Protein AF-U5MY02-F1 (afdb_monomer_lite)

Foldseek 3Di:
DADPPPRDDDDPPDQADPPPRHGDDCVVVVPPPPPPDPPPVVVVVVVVVVVVVVVVVVVVVVVPPPDDDDDDDDDDDDDDDDDDDDDDDDDDDDDDDDDDDDDDDPDPPPVVVVLVVVLQVLQLLLLVLVLVCLVDPVNCCVQVVDDDFPQKFWDWACLQPSSHIWIWIWGPPDDLQATWIKIWDFDCPPNPRDIDIDIDGQRQWDWLAGDPVVSWTKIWGDDPQKIKIWIWHQDPNDTDTPWIKMWNRGVPDPIFIDIPNDTDDPVVRVVVCVSSVPGPPVGGDTHGSDPVVSCVPRVD

Radius of gyration: 26.73 Å; chains: 1; bounding box: 81×67×58 Å

Organism: NCBI:txid1345695

pLDDT: mean 82.97, std 20.71, range [30.38, 98.56]

Secondary structure (DSSP, 8-state):
-B-TTT--B--TT-SB-TTT-PBP-GGGGGGTT-------HHHHHHHHHHHHHHHHHHHHHHTT-----------------PPPP---------------------SSHHHHHHHHHHHHHHHHHHHHHHHHHHH-HHHHHHHH---STTSEEEEEE-SS-SS--EEEEEE--SSGGG-EEEEEEEE-GGG--EEEEEEEE-TTEEEEEEETTTTEEEEEEEETTEEEEEEEEEETTEEEEEEEEEE-GGGTS---EEETTEEE-HHHHHHHHHHHHT--TTS--PEESSHHHHIIIII-

Sequence (300 aa):
MYCEKCGQKSEEGDLYCSKCGNKLNESIYNSHNIIKRKPNAKIFVGVIVLIIIGIGSTIFFTNKFKMSENKTLSKTNSGVTQPSADDTSSDSKTQTNTENESSSSTSTQNSKNDERASKQKNAKDAKEKFASLLQDTTWLTNNAEYKNSGSVKFLILDINQDGVPEMLLSNQSGSLASWAIYVVTYNNNNNNNNVNVQKINTSHGGFAGYLSDEKVFLINGEQMGYGWGTAYKLDNDQCVQVYKWADNAGTGKELEGKINDASVSQAEYKEFTKKFQNADSNYKEFYDINTENINKYLRN

Structure (mmCIF, N/CA/C/O backbone):
data_AF-U5MY02-F1
#
_entry.id   AF-U5MY02-F1
#
loop_
_atom_site.group_PDB
_atom_site.id
_atom_site.type_symbol
_atom_site.label_atom_id
_atom_site.label_alt_id
_atom_site.label_comp_id
_atom_site.label_asym_id
_atom_site.label_entity_id
_atom_site.label_seq_id
_atom_site.pdbx_PDB_ins_code
_atom_site.Cartn_x
_atom_site.Cartn_y
_atom_site.Cartn_z
_atom_site.occupancy
_atom_site.B_iso_or_equiv
_atom_site.auth_seq_id
_atom_site.auth_comp_id
_atom_site.auth_asym_id
_atom_site.auth_atom_id
_atom_site.pdbx_PDB_model_num
ATOM 1 N N . MET A 1 1 ? -5.820 -30.238 -18.803 1.00 87.69 1 MET A N 1
ATOM 2 C CA . MET A 1 1 ? -6.583 -30.425 -17.537 1.00 87.69 1 MET A CA 1
ATOM 3 C C . MET A 1 1 ? -8.025 -30.825 -17.851 1.00 87.69 1 MET A C 1
ATOM 5 O O . MET A 1 1 ? -8.387 -30.751 -19.017 1.00 87.69 1 MET A O 1
ATOM 9 N N . TYR A 1 2 ? -8.832 -31.268 -16.882 1.00 93.75 2 TYR A N 1
ATOM 10 C CA . TYR A 1 2 ? -10.257 -31.571 -17.105 1.00 93.75 2 TYR A CA 1
ATOM 11 C C . TYR A 1 2 ? -11.137 -30.677 -16.228 1.00 93.75 2 TYR A C 1
ATOM 13 O O . TYR A 1 2 ? -10.799 -30.418 -15.077 1.00 93.75 2 TYR A O 1
ATOM 21 N N . CYS A 1 3 ? -12.257 -30.198 -16.769 1.00 94.38 3 CYS A N 1
ATOM 22 C CA . CYS A 1 3 ? -13.230 -29.414 -16.017 1.00 94.38 3 CYS A CA 1
ATOM 23 C C . CYS A 1 3 ? -13.940 -30.291 -14.977 1.00 94.38 3 CYS A C 1
ATOM 25 O O . CYS A 1 3 ? -14.620 -31.246 -15.345 1.00 94.38 3 CYS A O 1
ATOM 27 N N . GLU A 1 4 ? -13.867 -29.925 -13.698 1.00 93.94 4 GLU A N 1
ATOM 28 C CA . GLU A 1 4 ? -14.497 -30.685 -12.605 1.00 93.94 4 GLU A CA 1
ATOM 29 C C . GLU A 1 4 ? -16.027 -30.756 -12.713 1.00 93.94 4 GLU A C 1
ATOM 31 O O . GLU A 1 4 ? -16.633 -31.721 -12.259 1.00 93.94 4 GLU A O 1
ATOM 36 N N . LYS A 1 5 ? -16.666 -29.766 -13.352 1.00 95.19 5 LYS A N 1
ATOM 37 C CA . LYS A 1 5 ? -18.125 -29.765 -13.531 1.00 95.19 5 LYS A CA 1
ATOM 38 C C . LYS A 1 5 ? -18.616 -30.638 -14.676 1.00 95.19 5 LYS A C 1
ATOM 40 O O . LYS A 1 5 ? -19.674 -31.243 -14.554 1.00 95.19 5 LYS A O 1
ATOM 45 N N . CYS A 1 6 ? -17.931 -30.632 -15.820 1.00 95.94 6 CYS A N 1
ATOM 46 C CA . CYS A 1 6 ? -18.461 -31.257 -17.040 1.00 95.94 6 CYS A CA 1
ATOM 47 C C . CYS A 1 6 ? -17.547 -32.316 -17.667 1.00 95.94 6 CYS A C 1
ATOM 49 O O . CYS A 1 6 ? -17.913 -32.902 -18.684 1.00 95.94 6 CYS A O 1
ATOM 51 N N . GLY A 1 7 ? -16.360 -32.544 -17.099 1.00 95.88 7 GLY A N 1
ATOM 52 C CA . GLY A 1 7 ? -15.399 -33.543 -17.562 1.00 95.88 7 GLY A CA 1
ATOM 53 C C . GLY A 1 7 ? -14.718 -33.221 -18.895 1.00 95.88 7 GLY A C 1
ATOM 54 O O . GLY A 1 7 ? -13.967 -34.050 -19.398 1.00 95.88 7 GLY A O 1
ATOM 55 N N . GLN A 1 8 ? -14.952 -32.049 -19.496 1.00 97.25 8 GLN A N 1
ATOM 56 C CA . GLN A 1 8 ? -14.289 -31.667 -20.744 1.00 97.25 8 GLN A CA 1
ATOM 57 C C . GLN A 1 8 ? -12.793 -31.433 -20.524 1.00 97.25 8 GLN A C 1
ATOM 59 O O . GLN A 1 8 ? -12.401 -30.762 -19.569 1.00 97.25 8 GLN A O 1
ATOM 64 N N . LYS A 1 9 ? -11.969 -31.961 -21.434 1.00 96.69 9 LYS A N 1
ATOM 65 C CA . LYS A 1 9 ? -10.541 -31.649 -21.507 1.00 96.69 9 LYS A CA 1
ATOM 66 C C . LYS A 1 9 ? -10.361 -30.199 -21.968 1.00 96.69 9 LYS A C 1
ATOM 68 O O . LYS A 1 9 ? -10.942 -29.812 -22.977 1.00 96.69 9 LYS A O 1
ATOM 73 N N . SER A 1 10 ? -9.560 -29.437 -21.237 1.00 94.44 10 SER A N 1
ATOM 74 C CA . SER A 1 10 ? -9.167 -28.062 -21.562 1.00 94.44 10 SER A CA 1
ATOM 75 C C . SER A 1 10 ? -7.696 -27.996 -21.949 1.00 94.44 10 SER A C 1
ATOM 77 O O . SER A 1 10 ? -6.893 -28.822 -21.475 1.00 94.44 10 SER A O 1
ATOM 79 N N . GLU A 1 11 ? -7.374 -27.027 -22.803 1.00 93.44 11 GLU A N 1
ATOM 80 C CA . GLU A 1 11 ? -6.018 -26.748 -23.262 1.00 93.44 11 GLU A CA 1
ATOM 81 C C . GLU A 1 11 ? -5.213 -26.051 -22.158 1.00 93.44 11 GLU A C 1
ATOM 83 O O . GLU A 1 11 ? -5.749 -25.566 -21.157 1.00 93.44 11 GLU A O 1
ATOM 88 N N . GLU A 1 12 ? -3.891 -26.114 -22.272 1.00 87.94 12 GLU A N 1
ATOM 89 C CA . GLU A 1 12 ? -2.988 -25.527 -21.286 1.00 87.94 12 GLU A CA 1
ATOM 90 C C . GLU A 1 12 ? -3.032 -23.997 -21.413 1.00 87.94 12 GLU A C 1
ATOM 92 O O . GLU A 1 12 ? -2.708 -23.454 -22.465 1.00 87.94 12 GLU A O 1
ATOM 97 N N . GLY A 1 13 ? -3.489 -23.315 -20.356 1.00 84.94 13 GLY A N 1
ATOM 98 C CA . GLY A 1 13 ? -3.676 -21.857 -20.330 1.00 84.94 13 GLY A CA 1
ATOM 99 C C . GLY A 1 13 ? -5.135 -21.378 -20.354 1.00 84.94 13 GLY A C 1
ATOM 100 O O . GLY A 1 13 ? -5.377 -20.191 -20.144 1.00 84.94 13 GLY A O 1
ATOM 101 N N . ASP A 1 14 ? -6.115 -22.269 -20.539 1.00 89.38 14 ASP A N 1
ATOM 102 C CA . ASP A 1 14 ? -7.534 -21.896 -20.485 1.00 89.38 14 ASP A CA 1
ATOM 103 C C . ASP A 1 14 ? -7.950 -21.447 -19.069 1.00 89.38 14 ASP A C 1
ATOM 105 O O . ASP A 1 14 ? -7.833 -22.200 -18.100 1.00 89.38 14 ASP A O 1
ATOM 109 N N . LEU A 1 15 ? -8.515 -20.240 -18.944 1.00 93.44 15 LEU A N 1
ATOM 110 C CA . LEU A 1 15 ? -9.073 -19.730 -17.677 1.00 93.44 15 LEU A CA 1
ATOM 111 C C . LEU A 1 15 ? -10.482 -20.276 -17.386 1.00 93.44 15 LEU A C 1
ATOM 113 O O . LEU A 1 15 ? -10.914 -20.342 -16.232 1.00 93.44 15 LEU A O 1
ATOM 117 N N . TYR A 1 16 ? -11.211 -20.679 -18.429 1.00 95.44 16 TYR A N 1
ATOM 118 C CA . TYR A 1 16 ? -12.603 -21.121 -18.350 1.00 95.44 16 TYR A CA 1
ATOM 119 C C . TYR A 1 16 ? -12.836 -22.345 -19.233 1.00 95.44 16 TYR A C 1
ATOM 121 O O . TYR A 1 16 ? -12.251 -22.492 -20.301 1.00 95.44 16 TYR A O 1
ATOM 129 N N . CYS A 1 17 ? -13.731 -23.235 -18.804 1.00 95.62 17 CYS A N 1
ATOM 130 C CA . CYS A 1 17 ? -14.111 -24.391 -19.602 1.00 95.62 17 CYS A CA 1
ATOM 131 C C . CYS A 1 17 ? -14.899 -23.962 -20.848 1.00 95.62 17 CYS A C 1
ATOM 133 O O . CYS A 1 17 ? -16.000 -23.425 -20.727 1.00 95.62 17 CYS A O 1
ATOM 135 N N . SER A 1 18 ? -14.400 -24.311 -22.034 1.00 95.81 18 SER A N 1
ATOM 136 C CA . SER A 1 18 ? -15.031 -23.997 -23.324 1.00 95.81 18 SER A CA 1
ATOM 137 C C . SER A 1 18 ? -16.429 -24.595 -23.529 1.00 95.81 18 SER A C 1
ATOM 139 O O . SER A 1 18 ? -17.160 -24.137 -24.400 1.00 95.81 18 SER A O 1
ATOM 141 N N . LYS A 1 19 ? -16.838 -25.588 -22.726 1.00 97.00 19 LYS A N 1
ATOM 142 C CA . LYS A 1 19 ? -18.175 -26.201 -22.816 1.00 97.00 19 LYS A CA 1
ATOM 143 C C . LYS A 1 19 ? -19.188 -25.682 -21.807 1.00 97.00 19 LYS A C 1
ATOM 145 O O . LYS A 1 19 ? -20.355 -25.559 -22.155 1.00 97.00 19 LYS A O 1
ATOM 150 N N . CYS A 1 20 ? -18.790 -25.432 -20.561 1.00 95.69 20 CYS A N 1
ATOM 151 C CA . CYS A 1 20 ? -19.740 -25.056 -19.504 1.00 95.69 20 CYS A CA 1
ATOM 152 C C . CYS A 1 20 ? -19.459 -23.699 -18.850 1.00 95.69 20 CYS A C 1
ATOM 154 O O . CYS A 1 20 ? -20.174 -23.323 -17.926 1.00 95.69 20 CYS A O 1
ATOM 156 N N . GLY A 1 21 ? -18.409 -22.988 -19.272 1.00 93.56 21 GLY A N 1
ATOM 157 C CA . GLY A 1 21 ? -18.037 -21.675 -18.739 1.00 93.56 21 GLY A CA 1
ATOM 158 C C . GLY A 1 21 ? -17.505 -21.690 -17.303 1.00 93.56 21 GLY A C 1
ATOM 159 O O . GLY A 1 21 ? -17.229 -20.635 -16.743 1.00 93.56 21 GLY A O 1
ATOM 160 N N . ASN A 1 22 ? -17.348 -22.861 -16.675 1.00 95.31 22 ASN A N 1
ATOM 161 C CA . ASN A 1 22 ? -16.832 -22.934 -15.311 1.00 95.31 22 ASN A CA 1
ATOM 162 C C . ASN A 1 22 ? -15.366 -22.483 -15.274 1.00 95.31 22 ASN A C 1
ATOM 164 O O . ASN A 1 22 ? -14.563 -22.988 -16.063 1.00 95.31 22 ASN A O 1
ATOM 168 N N . LYS A 1 23 ? -15.021 -21.578 -14.347 1.00 93.75 23 LYS A N 1
ATOM 169 C CA . LYS A 1 23 ? -13.634 -21.151 -14.123 1.00 93.75 23 LYS A CA 1
ATOM 170 C C . LYS A 1 23 ? -12.784 -22.374 -13.775 1.00 93.75 23 LYS A C 1
ATOM 172 O O . LYS A 1 23 ? -13.184 -23.210 -12.960 1.00 93.75 23 LYS A O 1
ATOM 177 N N . LEU A 1 24 ? -11.652 -22.508 -14.446 1.00 91.81 24 LEU A N 1
ATOM 178 C CA . LEU A 1 24 ? -10.684 -23.564 -14.199 1.00 91.81 24 LEU A CA 1
ATOM 179 C C . LEU A 1 24 ? -9.751 -23.099 -13.071 1.00 91.81 24 LEU A C 1
ATOM 181 O O . LEU A 1 24 ? -9.377 -21.931 -13.010 1.00 91.81 24 LEU A O 1
ATOM 185 N N . ASN A 1 25 ? -9.463 -23.978 -12.110 1.00 82.25 25 ASN A N 1
ATOM 186 C CA . ASN A 1 25 ? -8.786 -23.594 -10.871 1.00 82.25 25 ASN A CA 1
ATOM 187 C C . ASN A 1 25 ? -7.318 -23.200 -11.152 1.00 82.25 25 ASN A C 1
ATOM 189 O O . ASN A 1 25 ? -6.520 -24.042 -11.563 1.00 82.25 25 ASN A O 1
ATOM 193 N N . GLU A 1 26 ? -6.965 -21.926 -10.935 1.00 67.50 26 GLU A N 1
ATOM 194 C CA . GLU A 1 26 ? -5.629 -21.346 -11.201 1.00 67.50 26 GLU A CA 1
ATOM 195 C C . GLU A 1 26 ? -4.531 -21.892 -10.272 1.00 67.50 26 GLU A C 1
ATOM 197 O O . GLU A 1 26 ? -3.340 -21.726 -10.544 1.00 67.50 26 GLU A O 1
ATOM 202 N N . SER A 1 27 ? -4.903 -22.584 -9.190 1.00 63.88 27 SER A N 1
ATOM 203 C CA . SER A 1 27 ? -3.970 -23.030 -8.147 1.00 63.88 27 SER A CA 1
ATOM 204 C C . SER A 1 27 ? -2.906 -24.029 -8.622 1.00 63.88 27 SER A C 1
ATOM 206 O O . SER A 1 27 ? -1.900 -24.214 -7.940 1.00 63.88 27 SER A O 1
ATOM 208 N N . ILE A 1 28 ? -3.068 -24.633 -9.803 1.00 55.00 28 ILE A N 1
ATOM 209 C CA . ILE A 1 28 ? -2.093 -25.580 -10.366 1.00 55.00 28 ILE A CA 1
ATOM 210 C C . ILE A 1 28 ? -1.014 -24.862 -11.204 1.00 55.00 28 ILE A C 1
ATOM 212 O O . ILE A 1 28 ? 0.108 -25.360 -11.313 1.00 55.00 28 ILE A O 1
ATOM 216 N N . TYR A 1 29 ? -1.286 -23.664 -11.736 1.00 53.22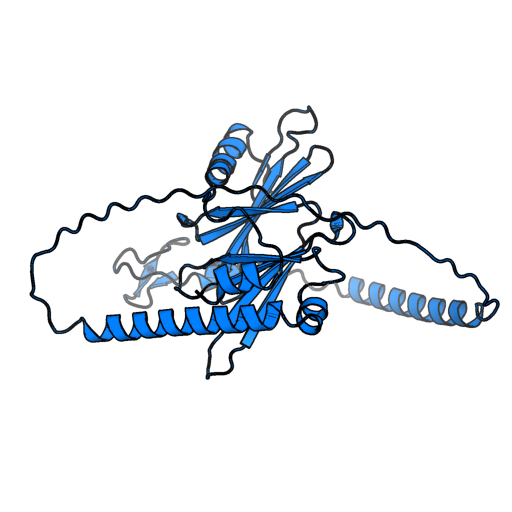 29 TYR A N 1
ATOM 217 C CA . TYR A 1 29 ? -0.366 -22.995 -12.670 1.00 53.22 29 TYR A CA 1
ATOM 218 C C . TYR A 1 29 ? 0.870 -22.393 -11.980 1.00 53.22 29 TYR A C 1
ATOM 220 O O . TYR A 1 29 ? 1.964 -22.387 -12.542 1.00 53.22 29 TYR A O 1
ATOM 228 N N . ASN A 1 30 ? 0.747 -22.000 -10.708 1.00 51.34 30 ASN A N 1
ATOM 229 C CA . ASN A 1 30 ? 1.873 -21.465 -9.930 1.00 51.34 30 ASN A CA 1
ATOM 230 C C . ASN A 1 30 ? 2.814 -22.547 -9.360 1.00 51.34 30 ASN A C 1
ATOM 232 O O . ASN A 1 30 ? 3.831 -22.222 -8.749 1.00 51.34 30 ASN A O 1
ATOM 236 N N . SER A 1 31 ? 2.528 -23.837 -9.578 1.00 49.56 31 SER A N 1
ATOM 237 C CA . SER A 1 31 ? 3.337 -24.945 -9.048 1.00 49.56 31 SER A CA 1
ATOM 238 C C . SER A 1 31 ? 4.478 -25.394 -9.973 1.00 49.56 31 SER A C 1
ATOM 240 O O . SER A 1 31 ? 5.366 -26.119 -9.515 1.00 49.56 31 SER A O 1
ATOM 242 N N . HIS A 1 32 ? 4.484 -25.018 -11.258 1.00 46.50 32 HIS A N 1
ATOM 243 C CA . HIS A 1 32 ? 5.378 -25.649 -12.242 1.00 46.50 32 HIS A CA 1
ATOM 244 C C . HIS A 1 32 ? 6.652 -24.874 -12.615 1.00 46.50 32 HIS A C 1
ATOM 246 O O . HIS A 1 32 ? 7.467 -25.404 -13.363 1.00 46.50 32 HIS A O 1
ATOM 252 N N . ASN A 1 33 ? 6.914 -23.714 -11.999 1.00 46.25 33 ASN A N 1
ATOM 253 C CA . ASN A 1 33 ? 8.198 -23.001 -12.124 1.00 46.25 33 ASN A CA 1
ATOM 254 C C . ASN A 1 33 ? 8.993 -22.891 -10.812 1.00 46.25 33 ASN A C 1
ATOM 256 O O . ASN A 1 33 ? 9.883 -22.051 -10.680 1.00 46.25 33 ASN A O 1
ATOM 260 N N . ILE A 1 34 ? 8.761 -23.790 -9.850 1.00 45.91 34 ILE A N 1
ATOM 261 C CA . ILE A 1 34 ? 9.757 -24.021 -8.799 1.00 45.91 34 ILE A CA 1
ATOM 262 C C . ILE A 1 34 ? 10.858 -24.885 -9.414 1.00 45.91 34 ILE A C 1
ATOM 264 O O . ILE A 1 34 ? 10.779 -26.115 -9.429 1.00 45.91 34 ILE A O 1
ATOM 268 N N . ILE A 1 35 ? 11.904 -24.236 -9.930 1.00 47.31 35 ILE A N 1
ATOM 269 C CA . ILE A 1 35 ? 13.174 -24.894 -10.241 1.00 47.31 35 ILE A CA 1
ATOM 270 C C . ILE A 1 35 ? 13.607 -25.617 -8.961 1.00 47.31 35 ILE A C 1
ATOM 272 O O . ILE A 1 35 ? 14.075 -24.983 -8.014 1.00 47.31 35 ILE A O 1
ATOM 276 N N . LYS A 1 36 ? 13.439 -26.946 -8.910 1.00 41.00 36 LYS A N 1
ATOM 277 C CA . LYS A 1 36 ? 13.976 -27.802 -7.846 1.00 41.00 36 LYS A CA 1
ATOM 278 C C . LYS A 1 36 ? 15.502 -27.717 -7.891 1.00 41.00 36 LYS A C 1
ATOM 280 O O . LYS A 1 36 ? 16.172 -28.570 -8.471 1.00 41.00 36 LYS A O 1
ATOM 285 N N . ARG A 1 37 ? 16.078 -26.675 -7.289 1.00 50.31 37 ARG A N 1
ATOM 286 C CA . ARG A 1 37 ? 17.511 -26.620 -7.012 1.00 50.31 37 ARG A CA 1
ATOM 287 C C . ARG A 1 37 ? 17.791 -27.717 -5.993 1.00 50.31 37 ARG A C 1
ATOM 289 O O . ARG A 1 37 ? 17.329 -27.643 -4.857 1.00 50.31 37 ARG A O 1
ATOM 296 N N . LYS A 1 38 ? 18.514 -28.758 -6.416 1.00 56.59 38 LYS A N 1
ATOM 297 C CA . LYS A 1 38 ? 19.061 -29.756 -5.491 1.00 56.59 38 LYS A CA 1
ATOM 298 C C . LYS A 1 38 ? 19.815 -29.000 -4.387 1.00 56.59 38 LYS A C 1
ATOM 300 O O . LYS A 1 38 ? 20.625 -28.133 -4.722 1.00 56.59 38 LYS A O 1
ATOM 305 N N . PRO A 1 39 ? 19.557 -29.277 -3.099 1.00 52.12 39 PRO A N 1
ATOM 306 C CA . PRO A 1 39 ? 20.284 -28.624 -2.025 1.00 52.12 39 PRO A CA 1
ATOM 307 C C . PRO A 1 39 ? 21.762 -29.001 -2.143 1.00 52.12 39 PRO A C 1
ATOM 309 O O . PRO A 1 39 ? 22.152 -30.153 -1.953 1.00 52.12 39 PRO A O 1
ATOM 312 N N . ASN A 1 40 ? 22.598 -28.025 -2.492 1.00 59.50 40 ASN A N 1
ATOM 313 C CA . ASN A 1 40 ? 24.044 -28.190 -2.493 1.00 59.50 40 ASN A CA 1
ATOM 314 C C . ASN A 1 40 ? 24.517 -28.215 -1.036 1.00 59.50 40 ASN A C 1
ATOM 316 O O . ASN A 1 40 ? 24.840 -27.174 -0.466 1.00 59.50 40 ASN A O 1
ATOM 320 N N . ALA A 1 41 ? 24.571 -29.407 -0.435 1.00 68.75 41 ALA A N 1
ATOM 321 C CA . ALA A 1 41 ? 24.984 -29.627 0.957 1.00 68.75 41 ALA A CA 1
ATOM 322 C C . ALA A 1 41 ? 26.338 -28.972 1.317 1.00 68.75 41 ALA A C 1
ATOM 324 O O . ALA A 1 41 ? 26.574 -28.615 2.467 1.00 68.75 41 ALA A O 1
ATOM 325 N N . LYS A 1 42 ? 27.205 -28.731 0.324 1.00 71.31 42 LYS A N 1
ATOM 326 C CA . LYS A 1 42 ? 28.492 -28.040 0.500 1.00 71.31 42 LYS A CA 1
ATOM 327 C C . LYS A 1 42 ? 28.354 -26.562 0.903 1.00 71.31 42 LYS A C 1
ATOM 329 O O . LYS A 1 42 ? 29.236 -26.053 1.584 1.00 71.31 42 LYS A O 1
ATOM 334 N N . ILE A 1 43 ? 27.259 -25.887 0.537 1.00 72.94 43 ILE A N 1
ATOM 335 C CA . ILE A 1 43 ? 27.026 -24.477 0.906 1.00 72.94 43 ILE A CA 1
ATOM 336 C C . ILE A 1 43 ? 26.652 -24.365 2.391 1.00 72.94 43 ILE A C 1
ATOM 338 O O . ILE A 1 43 ? 27.139 -23.474 3.080 1.00 72.94 43 ILE A O 1
ATOM 342 N N . PHE A 1 44 ? 25.869 -25.314 2.918 1.00 75.56 44 PHE A N 1
ATOM 343 C CA . PHE A 1 44 ? 25.476 -25.326 4.332 1.00 75.56 44 PHE A CA 1
ATOM 344 C C . PHE A 1 44 ? 26.668 -25.505 5.283 1.00 75.56 44 PHE A C 1
ATOM 346 O O . PHE A 1 44 ? 26.728 -24.840 6.315 1.00 75.56 44 PHE A O 1
ATOM 353 N N . VAL A 1 45 ? 27.654 -26.333 4.918 1.00 82.44 45 VAL A N 1
ATOM 354 C CA . VAL A 1 45 ? 28.870 -26.523 5.732 1.00 82.44 45 VAL A CA 1
ATOM 355 C C . VAL A 1 45 ? 29.694 -25.231 5.815 1.00 82.44 45 VAL A C 1
ATOM 357 O O . VAL A 1 45 ? 30.174 -24.884 6.891 1.00 82.44 45 VAL A O 1
ATOM 360 N N . GLY A 1 46 ? 29.803 -24.473 4.718 1.00 84.88 46 GLY A N 1
ATOM 361 C CA . GLY A 1 46 ? 30.523 -23.193 4.708 1.00 84.88 46 GLY A CA 1
ATOM 362 C C . GLY A 1 46 ? 29.883 -22.127 5.606 1.00 84.88 46 GLY A C 1
ATOM 363 O O . GLY A 1 46 ? 30.589 -21.419 6.323 1.00 84.88 46 GLY A O 1
ATOM 364 N N . VAL A 1 47 ? 28.548 -22.053 5.624 1.00 84.81 47 VAL A N 1
ATOM 365 C CA . VAL A 1 47 ? 27.805 -21.092 6.461 1.00 84.8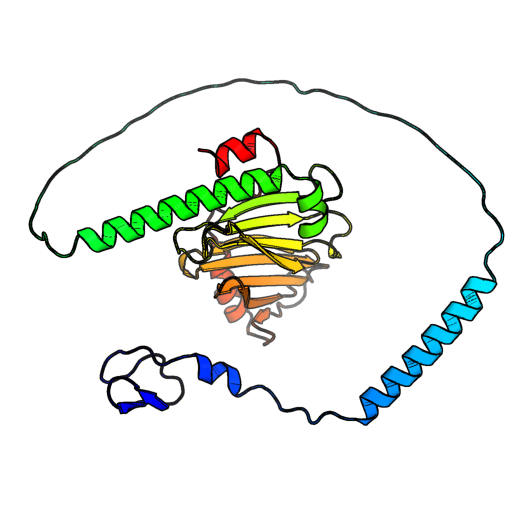1 47 VAL A CA 1
ATOM 366 C C . VAL A 1 47 ? 27.973 -21.402 7.953 1.00 84.81 47 VAL A C 1
ATOM 368 O O . VAL A 1 47 ? 28.192 -20.487 8.743 1.00 84.81 47 VAL A O 1
ATOM 371 N N . ILE A 1 48 ? 27.949 -22.680 8.346 1.00 87.38 48 ILE A N 1
ATOM 372 C CA . ILE A 1 48 ? 28.120 -23.083 9.753 1.00 87.38 48 ILE A CA 1
ATOM 373 C C . ILE A 1 48 ? 29.518 -22.713 10.274 1.00 87.38 48 ILE A C 1
ATOM 375 O O . ILE A 1 48 ? 29.641 -22.195 11.384 1.00 87.38 48 ILE A O 1
ATOM 379 N N . VAL A 1 49 ? 30.570 -22.906 9.471 1.00 90.69 49 VAL A N 1
ATOM 380 C CA . VAL A 1 49 ? 31.946 -22.548 9.864 1.00 90.69 49 VAL A CA 1
ATOM 381 C C . VAL A 1 49 ? 32.102 -21.034 10.060 1.00 90.69 49 VAL A C 1
ATOM 383 O O . VAL A 1 49 ? 32.716 -20.607 11.038 1.00 90.69 49 VAL A O 1
ATOM 386 N N . LEU A 1 50 ? 31.501 -20.211 9.194 1.00 86.88 50 LEU A N 1
ATOM 387 C CA . LEU A 1 50 ? 31.538 -18.749 9.334 1.00 86.88 50 LEU A CA 1
ATOM 388 C C . LEU A 1 50 ? 30.808 -18.255 10.591 1.00 86.88 50 LEU A C 1
ATOM 390 O O . LEU A 1 50 ? 31.292 -17.333 11.248 1.00 86.88 50 LEU A O 1
ATOM 394 N N . ILE A 1 51 ? 29.693 -18.888 10.967 1.00 89.44 51 ILE A N 1
ATOM 395 C CA . ILE A 1 51 ? 28.965 -18.554 12.201 1.00 89.44 51 ILE A CA 1
ATOM 396 C C . ILE A 1 51 ? 29.825 -18.858 13.436 1.00 89.44 51 ILE A C 1
ATOM 398 O O . ILE A 1 51 ? 29.907 -18.025 14.336 1.00 89.44 51 ILE A O 1
ATOM 402 N N . ILE A 1 52 ? 30.527 -19.997 13.468 1.00 89.19 52 ILE A N 1
ATOM 403 C CA . ILE A 1 52 ? 31.406 -20.358 14.595 1.00 89.19 52 ILE A CA 1
ATOM 404 C C . ILE A 1 52 ? 32.567 -19.356 14.734 1.00 89.19 52 ILE A C 1
ATOM 406 O O . ILE A 1 52 ? 32.874 -18.922 15.845 1.00 89.19 52 ILE A O 1
ATOM 410 N N . ILE A 1 53 ? 33.169 -18.925 13.619 1.00 88.31 53 ILE A N 1
ATOM 411 C CA . ILE A 1 53 ? 34.238 -17.908 13.624 1.00 88.31 53 ILE A CA 1
ATOM 412 C C . ILE A 1 53 ? 33.698 -16.538 14.079 1.00 88.31 53 ILE A C 1
ATOM 414 O O . ILE A 1 53 ? 34.360 -15.839 14.852 1.00 88.31 53 ILE A O 1
ATOM 418 N N . GLY A 1 54 ? 32.484 -16.164 13.662 1.00 85.19 54 GLY A N 1
ATOM 419 C CA . GLY A 1 54 ? 31.816 -14.928 14.087 1.00 85.19 54 GLY A CA 1
ATOM 420 C C . GLY A 1 54 ? 31.487 -14.899 15.586 1.00 85.19 54 GLY A C 1
ATOM 421 O O . GLY A 1 54 ? 31.752 -13.913 16.277 1.00 85.19 54 GLY A O 1
ATOM 422 N N . ILE A 1 55 ? 30.973 -16.004 16.131 1.00 85.06 55 ILE A N 1
ATOM 423 C CA . ILE A 1 55 ? 30.686 -16.115 17.570 1.00 85.06 55 ILE A CA 1
ATOM 424 C C . ILE A 1 55 ? 31.993 -16.097 18.382 1.00 85.06 55 ILE A C 1
ATOM 426 O O . ILE A 1 55 ? 32.084 -15.395 19.387 1.00 85.06 55 ILE A O 1
ATOM 430 N N . GLY A 1 56 ? 33.044 -16.785 17.923 1.00 81.38 56 GLY A N 1
ATOM 431 C CA . GLY A 1 56 ? 34.348 -16.762 18.596 1.00 81.38 56 GLY A CA 1
ATOM 432 C C . GLY A 1 56 ? 34.989 -15.368 18.637 1.00 81.38 56 GLY A C 1
ATOM 433 O O . GLY A 1 56 ? 35.543 -14.961 19.660 1.00 81.38 56 GLY A O 1
ATOM 434 N N . SER A 1 57 ? 34.871 -14.599 17.552 1.00 80.69 57 SER A N 1
ATOM 435 C CA . SER A 1 57 ? 35.437 -13.246 17.471 1.00 80.69 57 SER A CA 1
ATOM 436 C C . SER A 1 57 ? 34.670 -12.223 18.319 1.00 80.69 57 SER A C 1
ATOM 438 O O . SER A 1 57 ? 35.296 -11.386 18.970 1.00 80.69 57 SER A O 1
ATOM 440 N N . THR A 1 58 ? 33.342 -12.317 18.416 1.00 76.94 58 THR A N 1
ATOM 441 C CA . THR A 1 58 ? 32.542 -11.411 19.270 1.00 76.94 58 THR A CA 1
ATOM 442 C C . THR A 1 58 ? 32.812 -11.592 20.772 1.00 76.94 58 THR A C 1
ATOM 444 O O . THR A 1 58 ? 32.900 -10.600 21.502 1.00 76.94 58 THR A O 1
ATOM 447 N N . ILE A 1 59 ? 33.042 -12.825 21.242 1.00 78.00 59 ILE A N 1
ATOM 448 C CA . ILE A 1 59 ? 33.432 -13.095 22.642 1.00 78.00 59 ILE A CA 1
ATOM 449 C C . ILE A 1 59 ? 34.816 -12.497 22.954 1.00 78.00 59 ILE A C 1
ATOM 451 O 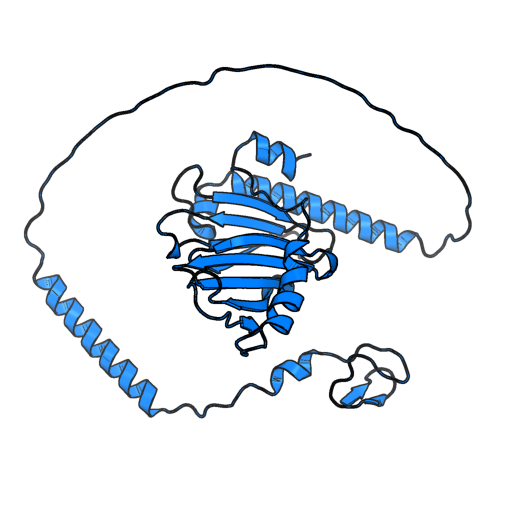O . ILE A 1 59 ? 35.029 -11.930 24.026 1.00 78.00 59 ILE A O 1
ATOM 455 N N . PHE A 1 60 ? 35.754 -12.554 22.004 1.00 75.12 60 PHE A N 1
ATOM 456 C CA . PHE A 1 60 ? 37.094 -11.990 22.188 1.00 75.12 60 PHE A CA 1
ATOM 457 C C . PHE A 1 60 ? 37.091 -10.451 22.265 1.00 75.12 60 PHE A C 1
ATOM 459 O O . PHE A 1 60 ? 37.802 -9.870 23.086 1.00 75.12 60 PHE A O 1
ATOM 466 N N . PHE A 1 61 ? 36.267 -9.772 21.459 1.00 71.25 61 PHE A N 1
ATOM 467 C CA . PHE A 1 61 ? 36.204 -8.304 21.449 1.00 71.25 61 PHE A CA 1
ATOM 468 C C . PHE A 1 61 ? 35.446 -7.708 22.644 1.00 71.25 61 PHE A C 1
ATOM 470 O O . PHE A 1 61 ? 35.849 -6.665 23.163 1.00 71.25 61 PHE A O 1
ATOM 477 N N . THR A 1 62 ? 34.393 -8.369 23.128 1.00 68.38 62 THR A N 1
ATOM 478 C CA . THR A 1 62 ? 33.595 -7.867 24.264 1.00 68.38 62 THR A CA 1
ATOM 479 C C . THR A 1 62 ? 34.354 -7.897 25.593 1.00 68.38 62 THR A C 1
ATOM 481 O O . THR A 1 62 ? 34.142 -7.021 26.431 1.00 68.38 62 THR A O 1
ATOM 484 N N . ASN A 1 63 ? 35.323 -8.805 25.763 1.00 66.12 63 ASN A N 1
ATOM 485 C CA . ASN A 1 63 ? 36.196 -8.813 26.942 1.00 66.12 63 ASN A CA 1
ATOM 486 C C . ASN A 1 63 ? 37.261 -7.702 26.943 1.00 66.12 63 ASN A C 1
ATOM 488 O O . ASN A 1 63 ? 37.817 -7.411 28.001 1.00 66.12 63 ASN A O 1
ATOM 492 N N . LYS A 1 64 ? 37.544 -7.050 25.803 1.00 60.91 64 LYS A N 1
ATOM 493 C CA . LYS A 1 64 ? 38.620 -6.044 25.711 1.00 60.91 64 LYS A CA 1
ATOM 494 C C . LYS A 1 64 ? 38.159 -4.584 25.844 1.00 60.91 64 LYS A C 1
ATOM 496 O O . LYS A 1 64 ? 39.009 -3.708 25.952 1.00 60.91 64 LYS A O 1
ATOM 501 N N . PHE A 1 65 ? 36.852 -4.305 25.860 1.00 55.31 65 PHE A N 1
ATOM 502 C CA . PHE A 1 65 ? 36.317 -2.931 25.787 1.00 55.31 65 PHE A CA 1
ATOM 503 C C . PHE A 1 65 ? 35.560 -2.431 27.031 1.00 55.31 65 PHE A C 1
ATOM 505 O O . PHE A 1 65 ? 34.901 -1.396 26.977 1.00 55.31 65 PHE A O 1
ATOM 512 N N . LYS A 1 66 ? 35.704 -3.082 28.193 1.00 49.25 66 LYS A N 1
ATOM 513 C CA . LYS A 1 66 ? 35.285 -2.487 29.477 1.00 49.25 66 LYS A CA 1
ATOM 514 C C . LYS A 1 66 ? 36.343 -1.511 30.007 1.00 49.25 66 LYS A C 1
ATOM 516 O O . LYS A 1 66 ? 36.979 -1.771 31.022 1.00 49.25 66 LYS A O 1
ATOM 521 N N . MET A 1 67 ? 36.536 -0.384 29.326 1.00 47.28 67 MET A N 1
ATOM 522 C CA . MET A 1 67 ? 37.214 0.775 29.910 1.00 47.28 67 MET A CA 1
ATOM 523 C C . MET A 1 67 ? 36.745 2.060 29.217 1.00 47.28 67 MET A C 1
ATOM 525 O O . MET A 1 67 ? 36.827 2.155 27.998 1.00 47.28 67 MET A O 1
ATOM 529 N N . SER A 1 68 ? 36.311 3.033 30.032 1.00 46.25 68 SER A N 1
ATOM 530 C CA . SER A 1 68 ? 35.939 4.424 29.704 1.00 46.25 68 SER A CA 1
ATOM 531 C C . SER A 1 68 ? 34.456 4.723 29.408 1.00 46.25 68 SER A C 1
ATOM 533 O O . SER A 1 68 ? 34.064 4.971 28.270 1.00 46.25 68 SER A O 1
ATOM 535 N N . GLU A 1 69 ? 33.659 4.854 30.475 1.00 48.41 69 GLU A N 1
ATOM 536 C CA . GLU A 1 69 ? 32.578 5.852 30.542 1.00 48.41 69 GLU A CA 1
ATOM 537 C C . GLU A 1 69 ? 33.174 7.245 30.815 1.00 48.41 69 GLU A C 1
ATOM 539 O O . GLU A 1 69 ? 33.998 7.378 31.723 1.00 48.41 69 GLU A O 1
ATOM 544 N N . ASN A 1 70 ? 32.710 8.289 30.112 1.00 40.34 70 ASN A N 1
ATOM 545 C CA . ASN A 1 70 ? 32.076 9.464 30.740 1.00 40.34 70 ASN A CA 1
ATOM 546 C C . ASN A 1 70 ? 31.748 10.605 29.757 1.00 40.34 70 ASN A C 1
ATOM 548 O O . ASN A 1 70 ? 32.611 11.044 29.006 1.00 40.34 70 ASN A O 1
ATOM 552 N N . LYS A 1 71 ? 30.534 11.155 29.955 1.00 38.25 71 LYS A N 1
ATOM 553 C CA . LYS A 1 71 ? 30.067 12.549 29.756 1.00 38.25 71 LYS A CA 1
ATOM 554 C C . LYS A 1 71 ? 30.145 13.125 28.325 1.00 38.25 71 LYS A C 1
ATOM 556 O O . LYS A 1 71 ? 31.185 13.161 27.694 1.00 38.25 71 LYS A O 1
ATOM 561 N N . THR A 1 72 ? 29.100 13.763 27.794 1.00 35.94 72 THR A N 1
ATOM 562 C CA . THR A 1 72 ? 28.554 15.019 28.338 1.00 35.94 72 THR A CA 1
ATOM 563 C C . THR A 1 72 ? 27.214 15.385 27.680 1.00 35.94 72 THR A C 1
ATOM 565 O O . THR A 1 72 ? 27.026 15.218 26.481 1.00 35.94 72 THR A O 1
ATOM 568 N N . LEU A 1 73 ? 26.324 15.921 28.518 1.00 40.59 73 LEU A N 1
ATOM 569 C CA . LEU A 1 73 ? 25.062 16.621 28.253 1.00 40.59 73 LEU A CA 1
ATOM 570 C C . LEU A 1 73 ? 25.221 17.915 27.418 1.00 40.59 73 LEU A C 1
ATOM 572 O O . LEU A 1 73 ? 26.050 18.751 27.768 1.00 40.59 73 LEU A O 1
ATOM 576 N N . SER A 1 74 ? 24.278 18.196 26.515 1.00 40.25 74 SER A N 1
ATOM 577 C CA . SER A 1 74 ? 23.655 19.530 26.333 1.00 40.25 74 SER A CA 1
ATOM 578 C C . SER A 1 74 ? 22.300 19.333 25.603 1.00 40.25 74 SER A C 1
ATOM 580 O O . SER A 1 74 ? 22.244 18.553 24.661 1.00 40.25 74 SER A O 1
ATOM 582 N N . LYS A 1 75 ? 21.105 19.753 26.076 1.00 35.78 75 LYS A N 1
ATOM 583 C CA . LYS A 1 75 ? 20.561 21.102 26.398 1.00 35.78 75 LYS A CA 1
ATOM 584 C C . LYS A 1 75 ? 20.771 22.090 25.227 1.00 35.78 75 LYS A C 1
ATOM 586 O O . LYS A 1 75 ? 21.910 22.259 24.831 1.00 35.78 75 LYS A O 1
ATOM 591 N N . THR A 1 76 ? 19.812 22.814 24.632 1.00 30.38 76 THR A N 1
ATOM 592 C CA . THR A 1 76 ? 18.393 23.140 24.911 1.00 30.38 76 THR A CA 1
ATOM 593 C C . THR A 1 76 ? 17.792 23.879 23.678 1.00 30.38 76 THR A C 1
ATOM 595 O O . THR A 1 76 ? 18.555 24.395 22.866 1.00 30.38 76 THR A O 1
ATOM 598 N N . ASN A 1 77 ? 16.458 24.051 23.674 1.00 41.09 77 ASN A N 1
ATOM 599 C CA . ASN A 1 77 ? 15.592 25.095 23.074 1.00 41.09 77 ASN A CA 1
ATOM 600 C C . ASN A 1 77 ? 15.030 24.822 21.668 1.00 41.09 77 ASN A C 1
ATOM 602 O O . ASN A 1 77 ? 15.784 24.697 20.715 1.00 41.09 77 ASN A O 1
ATOM 606 N N . SER A 1 78 ? 13.717 24.616 21.482 1.00 36.56 78 SER A N 1
ATOM 607 C CA . SER A 1 78 ? 12.528 25.440 21.825 1.00 36.56 78 SER A CA 1
ATOM 608 C C . SER A 1 78 ? 12.460 26.749 21.038 1.00 36.56 78 SER A C 1
ATOM 610 O O . SER A 1 78 ? 13.030 27.756 21.447 1.00 36.56 78 SER A O 1
ATOM 612 N N . GLY A 1 79 ? 11.704 26.720 19.938 1.00 36.78 79 GLY A N 1
ATOM 613 C CA . GLY A 1 79 ? 11.280 27.875 19.153 1.00 36.78 79 GLY A CA 1
ATOM 614 C C . GLY A 1 79 ? 9.834 27.673 18.704 1.00 36.78 79 GLY A C 1
ATOM 615 O O . GLY A 1 79 ? 9.566 26.942 17.759 1.00 36.78 79 GLY A O 1
ATOM 616 N N . VAL A 1 80 ? 8.921 28.275 19.462 1.00 36.56 80 VAL A N 1
ATOM 617 C CA . VAL A 1 80 ? 7.472 28.362 19.250 1.00 36.56 80 VAL A CA 1
ATOM 618 C C . VAL A 1 80 ? 7.178 29.450 18.218 1.00 36.56 80 VAL A C 1
ATOM 620 O O . VAL A 1 80 ? 7.695 30.556 18.354 1.00 36.56 80 VAL A O 1
ATOM 623 N N . THR A 1 81 ? 6.282 29.205 17.258 1.00 36.00 81 THR A N 1
ATOM 624 C CA . THR A 1 81 ? 5.435 30.268 16.683 1.00 36.00 81 THR A CA 1
ATOM 625 C C . THR A 1 81 ? 4.090 29.680 16.245 1.00 36.00 81 THR A C 1
ATOM 627 O O . THR A 1 81 ? 4.038 28.702 15.506 1.00 36.00 81 THR A O 1
ATOM 630 N N . GLN A 1 82 ? 3.019 30.257 16.793 1.00 36.12 82 GLN A N 1
ATOM 631 C CA . GLN A 1 82 ? 1.605 29.945 16.563 1.00 36.12 82 GLN A CA 1
ATOM 632 C C . GLN A 1 82 ? 1.069 30.616 15.277 1.00 36.12 82 GLN A C 1
ATOM 634 O O . GLN A 1 82 ? 1.722 31.517 14.751 1.00 36.12 82 GLN A O 1
ATOM 639 N N . PRO A 1 83 ? -0.122 30.202 14.798 1.00 44.31 83 PRO A N 1
ATOM 640 C CA . PRO A 1 83 ? -0.643 30.474 13.465 1.00 44.31 83 PRO A CA 1
ATOM 641 C C . PRO A 1 83 ? -1.547 31.712 13.399 1.00 44.31 83 PRO A C 1
ATOM 643 O O . PRO A 1 83 ? -2.167 32.106 14.389 1.00 44.31 83 PRO A O 1
ATOM 646 N N . SER A 1 84 ? -1.680 32.254 12.189 1.00 41.94 84 SER A N 1
ATOM 647 C CA . SER A 1 84 ? -2.734 33.197 11.818 1.00 41.94 84 SER A CA 1
ATOM 648 C C . SER A 1 84 ? -3.843 32.454 11.079 1.00 41.94 84 SER A C 1
ATOM 650 O O . SER A 1 84 ? -3.587 31.723 10.124 1.00 41.94 84 SER A O 1
ATOM 652 N N . ALA A 1 85 ? -5.058 32.634 11.588 1.00 38.62 85 ALA A N 1
ATOM 653 C CA . ALA A 1 85 ? -6.315 32.254 10.970 1.00 38.62 85 ALA A CA 1
ATOM 654 C C . ALA A 1 85 ? -6.588 33.115 9.732 1.00 38.62 85 ALA A C 1
ATOM 656 O O . ALA A 1 85 ? -6.225 34.291 9.731 1.00 38.62 85 ALA A O 1
ATOM 657 N N . ASP A 1 86 ? -7.294 32.559 8.748 1.00 36.34 86 ASP A N 1
ATOM 658 C CA . ASP A 1 86 ? -8.279 33.361 8.034 1.00 36.34 86 ASP A CA 1
ATOM 659 C C . ASP A 1 86 ? -9.454 32.513 7.540 1.00 36.34 86 ASP A C 1
ATOM 661 O O . ASP A 1 86 ? -9.302 31.373 7.091 1.00 36.34 86 ASP A O 1
ATOM 665 N N . ASP A 1 87 ? -10.621 33.117 7.719 1.00 35.91 87 ASP A N 1
ATOM 666 C CA . ASP A 1 87 ? -11.968 32.671 7.395 1.00 35.91 87 ASP A CA 1
ATOM 667 C C . ASP A 1 87 ? -12.177 32.512 5.881 1.00 35.91 87 ASP A C 1
ATOM 669 O O . ASP A 1 87 ? -11.557 33.211 5.082 1.00 35.91 87 ASP A O 1
ATOM 673 N N . THR A 1 88 ? -13.146 31.683 5.474 1.00 42.25 88 THR A N 1
ATOM 674 C CA . THR A 1 88 ? -14.318 32.145 4.691 1.00 42.25 88 THR A CA 1
ATOM 675 C C . THR A 1 88 ? -15.185 30.964 4.238 1.00 42.25 88 THR A C 1
ATOM 677 O O . THR A 1 88 ? -14.773 30.084 3.484 1.00 42.25 88 THR A O 1
ATOM 680 N N . SER A 1 89 ? -16.434 31.002 4.704 1.00 36.94 89 SER A N 1
ATOM 681 C CA . SER A 1 89 ? -17.583 30.189 4.306 1.00 36.94 89 SER A CA 1
ATOM 682 C C . SER A 1 89 ? -18.014 30.409 2.855 1.00 36.94 89 SER A C 1
ATOM 684 O O . SER A 1 89 ? -17.881 31.530 2.372 1.00 36.94 89 SER A O 1
ATOM 686 N N . SER A 1 90 ? -18.698 29.434 2.242 1.00 38.22 90 SER A N 1
ATOM 687 C CA . SER A 1 90 ? -19.929 29.660 1.452 1.00 38.22 90 SER A CA 1
ATOM 688 C C . SER A 1 90 ? -20.577 28.340 1.019 1.00 38.22 90 SER A C 1
ATOM 690 O O . SER A 1 90 ? -19.984 27.542 0.297 1.00 38.22 90 SER A O 1
ATOM 692 N N . ASP A 1 91 ? -21.820 28.167 1.463 1.00 35.19 91 ASP A N 1
ATOM 693 C CA . ASP A 1 91 ? -22.833 27.211 1.013 1.00 35.19 91 ASP A CA 1
ATOM 694 C C . ASP A 1 91 ? -23.098 27.251 -0.504 1.00 35.19 91 ASP A C 1
ATOM 696 O O . ASP A 1 91 ? -23.087 28.321 -1.107 1.00 35.19 91 ASP A O 1
ATOM 700 N N . SER A 1 92 ? -23.503 26.116 -1.092 1.00 41.28 92 SER A N 1
ATOM 701 C CA . SER A 1 92 ? -24.853 25.993 -1.678 1.00 41.28 92 SER A CA 1
ATOM 702 C C . SER A 1 92 ? -25.147 24.570 -2.172 1.00 41.28 92 SER A C 1
ATOM 704 O O . SER A 1 92 ? -24.401 23.974 -2.948 1.00 41.28 92 SER A O 1
ATOM 706 N N . LYS A 1 93 ? -26.284 24.040 -1.712 1.00 39.06 93 LYS A N 1
ATOM 707 C CA . LYS A 1 93 ? -26.919 22.785 -2.130 1.00 39.06 93 LYS A CA 1
ATOM 708 C C . LYS A 1 93 ? -27.716 22.994 -3.417 1.00 39.06 93 LYS A C 1
ATOM 710 O O . LYS A 1 93 ? -28.405 23.998 -3.556 1.00 39.06 93 LYS A O 1
ATOM 715 N N . THR A 1 94 ? -27.810 21.968 -4.259 1.00 33.03 94 THR A N 1
ATOM 716 C CA . THR A 1 94 ? -29.043 21.687 -5.017 1.00 33.03 94 THR A CA 1
ATOM 717 C C . THR A 1 94 ? -29.177 20.178 -5.207 1.00 33.03 94 THR A C 1
ATOM 719 O O . THR A 1 94 ? -28.383 19.549 -5.899 1.00 33.03 94 THR A O 1
ATOM 722 N N . GLN A 1 95 ? -30.173 19.601 -4.535 1.00 33.06 95 GLN A N 1
ATOM 723 C CA . GLN A 1 95 ? -30.677 18.249 -4.763 1.00 33.06 95 GLN A CA 1
ATOM 724 C C . GLN A 1 95 ? -31.769 18.306 -5.830 1.00 33.06 95 GLN A C 1
ATOM 726 O O . GLN A 1 95 ? -32.615 19.201 -5.811 1.00 33.06 95 GLN A O 1
ATOM 731 N N . THR A 1 96 ? -31.809 17.310 -6.709 1.00 33.62 96 THR A N 1
ATOM 732 C CA . THR A 1 96 ? -32.992 17.021 -7.521 1.00 33.62 96 THR A CA 1
ATOM 733 C C . THR A 1 96 ? -33.254 15.525 -7.444 1.00 33.62 96 THR A C 1
ATOM 735 O O . THR A 1 96 ? -32.448 14.715 -7.892 1.00 33.62 96 THR A O 1
ATOM 738 N N . ASN A 1 97 ? -34.373 15.183 -6.808 1.00 39.38 97 ASN A N 1
ATOM 739 C CA . ASN A 1 97 ? -34.937 13.842 -6.777 1.00 39.38 97 ASN A CA 1
ATOM 740 C C . ASN A 1 97 ? -35.687 13.583 -8.088 1.00 39.38 97 ASN A C 1
ATOM 742 O O . ASN A 1 97 ? -36.398 14.454 -8.589 1.00 39.38 97 ASN A O 1
ATOM 746 N N . THR A 1 98 ? -35.597 12.364 -8.606 1.00 43.09 98 THR A N 1
ATOM 747 C CA . THR A 1 98 ? -36.608 11.803 -9.506 1.00 43.09 98 THR A CA 1
ATOM 748 C C . THR A 1 98 ? -36.822 10.356 -9.095 1.00 43.09 98 THR A C 1
ATOM 750 O O . THR A 1 98 ? -35.915 9.531 -9.167 1.00 43.09 98 THR A O 1
ATOM 753 N N . GLU A 1 99 ? -38.018 10.102 -8.576 1.00 43.75 99 GLU A N 1
ATOM 754 C CA . GLU A 1 99 ? -38.536 8.785 -8.242 1.00 43.75 99 GLU A CA 1
ATOM 755 C C . GLU A 1 99 ? -39.230 8.155 -9.456 1.00 43.75 99 GLU A C 1
ATOM 757 O O . GLU A 1 99 ? -39.799 8.858 -10.290 1.00 43.75 99 GLU A O 1
ATOM 762 N N . ASN A 1 100 ? -39.277 6.824 -9.401 1.00 40.56 100 ASN A N 1
ATOM 763 C CA . ASN A 1 100 ? -40.413 5.945 -9.696 1.00 40.56 100 ASN A CA 1
ATOM 764 C C . ASN A 1 100 ? -40.317 4.955 -10.859 1.00 40.56 100 ASN A C 1
ATOM 766 O O . ASN A 1 100 ? -39.806 5.241 -11.934 1.00 40.56 100 ASN A O 1
ATOM 770 N N . GLU A 1 101 ? -40.951 3.813 -10.550 1.00 41.97 101 GLU A N 1
ATOM 771 C CA . GLU A 1 101 ? -41.253 2.605 -11.329 1.00 41.97 101 GLU A CA 1
ATOM 772 C C . GLU A 1 101 ? -40.195 1.486 -11.296 1.00 41.97 101 GLU A C 1
ATOM 774 O O . GLU A 1 101 ? -39.004 1.716 -11.433 1.00 41.97 101 GLU A O 1
ATOM 779 N N . SER A 1 102 ? -40.539 0.206 -11.134 1.00 43.34 102 SER A N 1
ATOM 780 C CA . SER A 1 102 ? -41.812 -0.459 -10.836 1.00 43.34 102 SER A CA 1
ATOM 781 C C . SER A 1 102 ? -41.505 -1.898 -10.391 1.00 43.34 102 SER A C 1
ATOM 783 O O . SER A 1 102 ? -40.524 -2.513 -10.814 1.00 43.34 102 SER A O 1
ATOM 785 N N . SER A 1 103 ? -42.341 -2.404 -9.491 1.00 44.91 103 SER A N 1
ATOM 786 C CA . SER A 1 103 ? -42.245 -3.676 -8.777 1.00 44.91 103 SER A CA 1
ATOM 787 C C . SER A 1 103 ? -42.569 -4.898 -9.641 1.00 44.91 103 SER A C 1
ATOM 789 O O . SER A 1 103 ? -43.632 -4.933 -10.249 1.00 44.91 103 SER A O 1
ATOM 791 N N . SER A 1 104 ? -41.736 -5.950 -9.580 1.00 50.59 104 SER A N 1
ATOM 792 C CA . SER A 1 104 ? -42.170 -7.368 -9.574 1.00 50.59 104 SER A CA 1
ATOM 793 C C . SER A 1 104 ? -40.975 -8.344 -9.579 1.00 50.59 104 SER A C 1
ATOM 795 O O . SER A 1 104 ? -40.538 -8.768 -10.647 1.00 50.59 104 SER A O 1
ATOM 797 N N . SER A 1 105 ? -40.482 -8.762 -8.399 1.00 47.25 105 SER A N 1
ATOM 798 C CA . SER A 1 105 ? -39.703 -10.015 -8.226 1.00 47.25 105 SER A CA 1
ATOM 799 C C . SER A 1 105 ? -39.397 -10.307 -6.740 1.00 47.25 105 SER A C 1
ATOM 801 O O . SER A 1 105 ? -38.352 -9.908 -6.225 1.00 47.25 105 SER A O 1
ATOM 803 N N . THR A 1 106 ? -40.292 -11.012 -6.037 1.00 57.06 106 THR A N 1
ATOM 804 C CA . THR A 1 106 ? -40.305 -11.098 -4.554 1.00 57.06 106 THR A CA 1
ATOM 805 C C . THR A 1 106 ? -39.786 -12.423 -3.962 1.00 57.06 106 THR A C 1
ATOM 807 O O . THR A 1 106 ? -40.253 -12.851 -2.916 1.00 57.06 106 THR A O 1
ATOM 810 N N . SER A 1 107 ? -38.809 -13.116 -4.558 1.00 54.53 107 SER A N 1
ATOM 811 C CA . SER A 1 107 ? -38.246 -14.325 -3.901 1.00 54.53 107 SER A CA 1
ATOM 812 C C . SER A 1 107 ? -36.723 -14.473 -3.923 1.00 54.53 107 SER A C 1
ATOM 814 O O . SER A 1 107 ? -36.193 -15.392 -3.307 1.00 54.53 107 SER A O 1
ATOM 816 N N . THR A 1 108 ? -35.988 -13.528 -4.516 1.00 55.72 108 THR A N 1
ATOM 817 C CA . THR A 1 1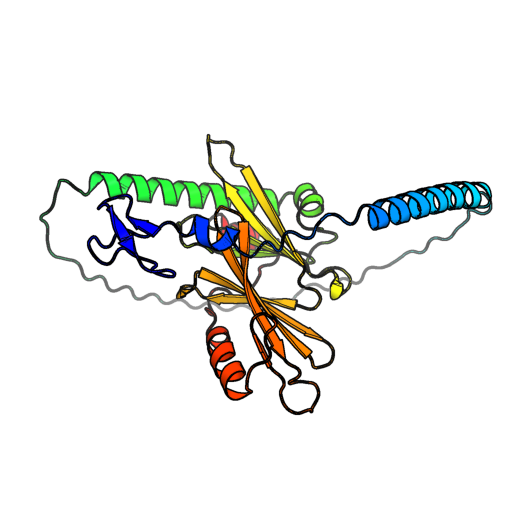08 ? -34.505 -13.500 -4.494 1.00 55.72 108 THR A CA 1
ATOM 818 C C . THR A 1 108 ? -33.941 -12.311 -3.698 1.00 55.72 108 THR A C 1
ATOM 820 O O . THR A 1 108 ? -32.729 -12.156 -3.571 1.00 55.72 108 THR A O 1
ATOM 823 N N . GLN A 1 109 ? -34.800 -11.457 -3.130 1.00 57.91 109 GLN A N 1
ATOM 824 C CA . GLN A 1 109 ? -34.371 -10.213 -2.478 1.00 57.91 109 GLN A CA 1
ATOM 825 C C . GLN A 1 109 ? -33.852 -10.394 -1.041 1.00 57.91 109 GLN A C 1
ATOM 827 O O . GLN A 1 109 ? -32.987 -9.626 -0.628 1.00 57.91 109 GLN A O 1
ATOM 832 N N . ASN A 1 110 ? -34.275 -11.429 -0.304 1.00 67.81 110 ASN A N 1
ATOM 833 C CA . ASN A 1 110 ? -33.857 -11.578 1.099 1.00 67.81 110 ASN A CA 1
ATOM 834 C C . ASN A 1 110 ? -32.356 -11.883 1.254 1.00 67.81 110 ASN A C 1
ATOM 836 O O . ASN A 1 110 ? -31.701 -11.267 2.085 1.00 67.81 110 ASN A O 1
ATOM 840 N N . SER A 1 111 ? -31.766 -12.722 0.394 1.00 74.88 111 SER A N 1
ATOM 841 C CA . SER A 1 111 ? -30.342 -13.087 0.517 1.00 74.88 111 SER A CA 1
ATOM 842 C C . SER A 1 111 ? -29.372 -11.936 0.217 1.00 74.88 111 SER A C 1
ATOM 844 O O . SER A 1 111 ? -28.258 -11.936 0.733 1.00 74.88 111 SER A O 1
ATOM 846 N N . LYS A 1 112 ? -29.760 -10.960 -0.616 1.00 81.75 112 LYS A N 1
ATOM 847 C CA . LYS A 1 112 ? -28.892 -9.816 -0.954 1.00 81.75 112 LYS A CA 1
ATOM 848 C C . LYS A 1 112 ? -28.861 -8.761 0.151 1.00 81.75 112 LYS A C 1
ATOM 850 O O . LYS A 1 112 ? -27.858 -8.067 0.307 1.00 81.75 112 LYS A O 1
ATOM 855 N N . ASN A 1 113 ? -29.949 -8.638 0.909 1.00 84.38 113 ASN A N 1
ATOM 856 C CA . ASN A 1 113 ? -30.032 -7.680 2.006 1.00 84.38 113 ASN A CA 1
ATOM 857 C C . ASN A 1 113 ? -29.145 -8.102 3.183 1.00 84.38 113 ASN A C 1
ATOM 859 O O . ASN A 1 113 ? -28.440 -7.255 3.731 1.00 84.38 113 ASN A O 1
ATOM 863 N N . ASP A 1 114 ? -29.098 -9.399 3.495 1.00 87.56 114 ASP A N 1
ATOM 864 C CA . ASP A 1 114 ? -28.256 -9.928 4.573 1.00 87.56 114 ASP A CA 1
ATOM 865 C C . ASP A 1 114 ? -26.756 -9.760 4.270 1.00 87.56 114 ASP A C 1
ATOM 867 O O . ASP A 1 114 ? -25.990 -9.316 5.128 1.00 87.56 114 ASP A O 1
ATOM 871 N N . GLU A 1 115 ? -26.329 -10.023 3.027 1.00 90.19 115 GLU A N 1
ATOM 872 C CA . GLU A 1 115 ? -24.931 -9.834 2.612 1.00 90.19 115 GLU A CA 1
ATOM 873 C C . GLU A 1 115 ? -24.512 -8.357 2.684 1.00 90.19 115 GLU A C 1
ATOM 875 O O . GLU A 1 115 ? -23.447 -8.025 3.208 1.00 90.19 115 GLU A O 1
ATOM 880 N N . ARG A 1 116 ? -25.368 -7.445 2.204 1.00 90.25 116 ARG A N 1
ATOM 881 C CA . ARG A 1 116 ? -25.093 -6.004 2.245 1.00 90.25 116 ARG A CA 1
ATOM 882 C C . ARG A 1 116 ? -24.995 -5.488 3.681 1.00 90.25 116 ARG A C 1
ATOM 884 O O . ARG A 1 116 ? -24.083 -4.719 3.980 1.00 90.25 116 ARG A O 1
ATOM 891 N N . ALA A 1 117 ? -25.906 -5.910 4.557 1.00 91.81 117 ALA A N 1
ATOM 892 C CA . ALA A 1 117 ? -25.885 -5.534 5.967 1.00 91.81 117 ALA A CA 1
ATOM 893 C C . ALA A 1 117 ? -24.620 -6.056 6.671 1.00 91.81 117 ALA A C 1
ATOM 895 O O . ALA A 1 117 ? -23.987 -5.319 7.429 1.00 91.81 117 ALA A O 1
ATOM 896 N N . SER A 1 118 ? -24.203 -7.292 6.371 1.00 92.25 118 SER A N 1
ATOM 897 C CA . SER A 1 118 ? -22.963 -7.872 6.897 1.00 92.25 118 SER A CA 1
ATOM 898 C C . SER A 1 118 ? -21.720 -7.093 6.450 1.00 92.25 118 SER A C 1
ATOM 900 O O . SER A 1 118 ? -20.894 -6.743 7.294 1.00 92.25 118 SER A O 1
ATOM 902 N N . LYS A 1 119 ? -21.616 -6.736 5.161 1.00 93.38 119 LYS A N 1
ATOM 903 C CA . LYS A 1 119 ? -20.503 -5.926 4.633 1.00 93.38 119 LYS A CA 1
ATOM 904 C C . LYS A 1 119 ? -20.433 -4.546 5.279 1.00 93.38 119 LYS A C 1
ATOM 906 O O . LYS A 1 119 ? -19.372 -4.142 5.735 1.00 93.38 119 LYS A O 1
ATOM 911 N N . GLN A 1 120 ? -21.566 -3.851 5.399 1.00 95.06 120 GLN A N 1
ATOM 912 C CA . GLN A 1 120 ? -21.621 -2.539 6.055 1.00 95.06 120 GLN A CA 1
ATOM 913 C C . GLN A 1 120 ? -21.209 -2.604 7.527 1.00 95.06 120 GLN A C 1
ATOM 915 O O . GLN A 1 120 ? -20.480 -1.734 8.003 1.00 95.06 120 GLN A O 1
ATOM 920 N N . LYS A 1 121 ? -21.646 -3.648 8.241 1.00 94.69 121 LYS A N 1
ATOM 921 C CA . LYS A 1 121 ? -21.227 -3.884 9.622 1.00 94.69 121 LYS A CA 1
ATOM 922 C C . LYS A 1 121 ? -19.717 -4.120 9.705 1.00 94.69 121 LYS A C 1
ATOM 924 O O . LYS A 1 121 ? -19.059 -3.450 10.488 1.00 94.69 121 LYS A O 1
ATOM 929 N N . ASN A 1 122 ? -19.162 -5.003 8.875 1.00 94.94 122 ASN A N 1
ATOM 930 C CA . ASN A 1 122 ? -17.723 -5.279 8.872 1.00 94.94 122 ASN A CA 1
ATOM 931 C C . ASN A 1 122 ? -16.896 -4.043 8.500 1.00 94.94 122 ASN A C 1
ATOM 933 O O . ASN A 1 122 ? -15.869 -3.797 9.121 1.00 94.94 122 ASN A O 1
ATOM 937 N N . ALA A 1 123 ? -17.362 -3.233 7.549 1.00 96.06 123 ALA A N 1
ATOM 938 C CA . ALA A 1 123 ? -16.714 -1.977 7.185 1.00 96.06 123 ALA A CA 1
ATOM 939 C C . ALA A 1 123 ? -16.659 -0.997 8.363 1.00 96.06 123 ALA A C 1
ATOM 941 O O . ALA A 1 123 ? -15.634 -0.358 8.607 1.00 96.06 123 ALA A O 1
ATOM 942 N N . LYS A 1 124 ? -17.763 -0.886 9.111 1.00 96.25 124 LYS A N 1
ATOM 943 C CA . LYS A 1 124 ? -17.839 -0.059 10.315 1.00 96.25 124 LYS A CA 1
ATOM 944 C C . LYS A 1 124 ? -16.911 -0.588 11.412 1.00 96.25 124 LYS A C 1
ATOM 946 O O . LYS A 1 124 ? -16.111 0.182 11.938 1.00 96.25 124 LYS A O 1
ATOM 951 N N . ASP A 1 125 ? -16.976 -1.886 11.700 1.00 95.75 125 ASP A N 1
ATOM 952 C CA . ASP A 1 125 ? -16.141 -2.535 12.716 1.00 95.75 125 ASP A CA 1
ATOM 953 C C . ASP A 1 125 ? -14.639 -2.372 12.381 1.00 95.75 125 ASP A C 1
ATOM 955 O O . ASP A 1 125 ? -13.833 -2.056 13.260 1.00 95.75 125 ASP A O 1
ATOM 959 N N . ALA A 1 126 ? -14.263 -2.494 11.099 1.00 96.62 126 ALA A N 1
ATOM 960 C CA . ALA A 1 126 ? -12.904 -2.248 10.613 1.00 96.62 126 ALA A CA 1
ATOM 961 C C . ALA A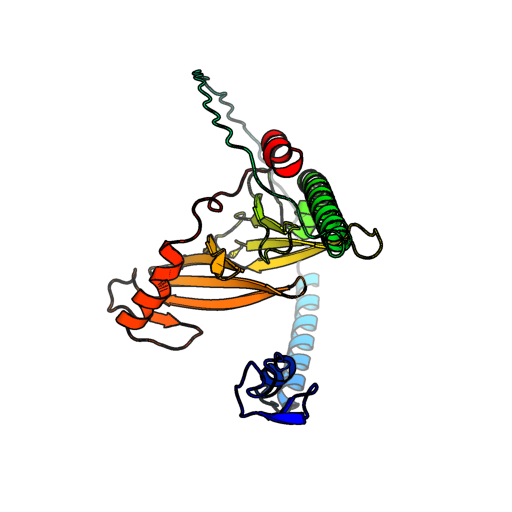 1 126 ? -12.450 -0.811 10.897 1.00 96.62 126 ALA A C 1
ATOM 963 O O . ALA A 1 126 ? -11.387 -0.594 11.483 1.00 96.62 126 ALA A O 1
ATOM 964 N N . LYS A 1 127 ? -13.271 0.185 10.540 1.00 97.56 127 LYS A N 1
ATOM 965 C CA . LYS A 1 127 ? -12.943 1.599 10.760 1.00 97.56 127 LYS A CA 1
ATOM 966 C C . LYS A 1 127 ? -12.816 1.950 12.243 1.00 97.56 127 LYS A C 1
ATOM 968 O O . LYS A 1 127 ? -11.878 2.650 12.625 1.00 97.56 127 LYS A O 1
ATOM 973 N N . GLU A 1 128 ? -13.711 1.441 13.089 1.00 96.88 128 GLU A N 1
ATOM 974 C CA . GLU A 1 128 ? -13.628 1.621 14.543 1.00 96.88 128 GLU A CA 1
ATOM 975 C C . GLU A 1 128 ? -12.344 0.998 15.105 1.00 96.88 128 GLU A C 1
ATOM 977 O O . GLU A 1 128 ? -11.634 1.629 15.899 1.00 96.88 128 GLU A O 1
ATOM 982 N N . LYS A 1 129 ? -11.989 -0.207 14.636 1.00 97.25 129 LYS A N 1
ATOM 983 C CA . LYS A 1 129 ? -10.733 -0.862 15.002 1.00 97.25 129 LYS A CA 1
ATOM 984 C C . LYS A 1 129 ? -9.534 -0.018 14.576 1.00 97.25 129 LYS A C 1
ATOM 986 O O . LYS A 1 129 ? -8.685 0.268 15.418 1.00 97.25 129 LYS A O 1
ATOM 991 N N . PHE A 1 130 ? -9.472 0.442 13.331 1.00 98.00 130 PHE A N 1
ATOM 992 C CA . PHE A 1 130 ? -8.385 1.297 12.845 1.00 98.00 130 PHE A CA 1
ATOM 993 C C . PHE A 1 130 ? -8.274 2.606 13.626 1.00 98.00 130 PHE A C 1
ATOM 995 O O . PHE A 1 130 ? -7.170 2.992 14.002 1.00 98.00 130 PHE A O 1
ATOM 1002 N N . ALA A 1 131 ? -9.397 3.242 13.972 1.00 97.81 131 ALA A N 1
ATOM 1003 C CA . ALA A 1 131 ? -9.394 4.454 14.787 1.00 97.81 131 ALA A CA 1
ATOM 1004 C C . ALA A 1 131 ? -8.755 4.215 16.164 1.00 97.81 131 ALA A C 1
ATOM 1006 O O . ALA A 1 131 ? -8.011 5.067 16.646 1.00 97.81 131 ALA A O 1
ATOM 1007 N N . SER A 1 132 ? -9.014 3.054 16.780 1.00 97.62 132 SER A N 1
ATOM 1008 C CA . SER A 1 132 ? -8.372 2.672 18.045 1.00 97.62 132 SER A CA 1
ATOM 1009 C C . SER A 1 132 ? -6.865 2.435 17.889 1.00 97.62 132 SER A C 1
ATOM 1011 O O . SER A 1 132 ? -6.086 2.920 18.705 1.00 97.62 132 SER A O 1
ATOM 1013 N N . LEU A 1 133 ? -6.438 1.767 16.811 1.00 97.38 133 LEU A N 1
ATOM 1014 C CA . LEU A 1 133 ? -5.025 1.474 16.546 1.00 97.38 133 LEU A CA 1
ATOM 1015 C C . LEU A 1 133 ? -4.215 2.745 16.269 1.00 97.38 133 LEU A C 1
ATOM 1017 O O . LEU A 1 133 ? -3.094 2.873 16.749 1.00 97.38 133 LEU A O 1
ATOM 1021 N N . LEU A 1 134 ? -4.792 3.709 15.547 1.00 97.00 134 LEU A N 1
ATOM 1022 C CA . LEU A 1 134 ? -4.159 5.002 15.269 1.00 97.00 134 LEU A CA 1
ATOM 1023 C C . LEU A 1 134 ? -3.972 5.874 16.524 1.00 97.00 134 LEU A C 1
ATOM 1025 O O . LEU A 1 134 ? -3.156 6.792 16.510 1.00 97.00 134 LEU A O 1
ATOM 1029 N N . GLN A 1 135 ? -4.708 5.604 17.606 1.00 96.31 135 GLN A N 1
ATOM 1030 C CA . GLN A 1 135 ? -4.555 6.285 18.900 1.00 96.31 135 GLN A CA 1
ATOM 1031 C C . GLN A 1 135 ? -3.591 5.548 19.842 1.00 96.31 135 GLN A C 1
ATOM 1033 O O . GLN A 1 135 ? -3.119 6.132 20.818 1.00 96.31 135 GLN A O 1
ATOM 1038 N N . ASP A 1 136 ? -3.270 4.287 19.548 1.00 96.81 136 ASP A N 1
ATOM 1039 C CA . ASP A 1 136 ? -2.343 3.471 20.323 1.00 96.81 136 ASP A CA 1
ATOM 1040 C C . ASP A 1 136 ? -0.909 3.634 19.795 1.00 96.81 136 ASP A C 1
ATOM 1042 O O . ASP A 1 136 ? -0.452 2.957 18.869 1.00 96.81 136 ASP A O 1
ATOM 1046 N N . THR A 1 137 ? -0.158 4.538 20.423 1.00 95.69 137 THR A N 1
ATOM 1047 C CA . THR A 1 137 ? 1.246 4.797 20.072 1.00 95.69 137 THR A CA 1
ATOM 1048 C C . THR A 1 137 ? 2.149 3.585 20.286 1.00 95.69 137 THR A C 1
ATOM 1050 O O . THR A 1 137 ? 3.147 3.444 19.576 1.00 95.69 137 THR A O 1
ATOM 1053 N N . THR A 1 138 ? 1.812 2.687 21.216 1.00 96.69 138 THR A N 1
ATOM 1054 C CA . THR A 1 138 ? 2.581 1.458 21.449 1.00 96.69 138 THR A CA 1
ATOM 1055 C C . THR A 1 138 ? 2.373 0.498 20.287 1.00 96.69 138 THR A C 1
ATOM 1057 O O . THR A 1 138 ? 3.341 -0.032 19.738 1.00 96.69 138 THR A O 1
ATOM 1060 N N . TRP A 1 139 ? 1.123 0.325 19.852 1.00 97.19 139 TRP A N 1
ATOM 1061 C CA . TRP A 1 139 ? 0.809 -0.478 18.676 1.00 97.19 139 TRP A CA 1
ATOM 1062 C C . TRP A 1 139 ? 1.490 0.072 17.420 1.00 97.19 139 TRP A C 1
ATOM 1064 O O . TRP A 1 139 ? 2.141 -0.693 16.706 1.00 97.19 139 TRP A O 1
ATOM 1074 N N . LEU A 1 140 ? 1.417 1.387 17.187 1.00 97.19 140 LEU A N 1
ATOM 1075 C CA . LEU A 1 140 ? 2.068 2.038 16.045 1.00 97.19 140 LEU A CA 1
ATOM 1076 C C . LEU A 1 140 ? 3.592 1.872 16.067 1.00 97.19 140 LEU A C 1
ATOM 1078 O O . LEU A 1 140 ? 4.202 1.622 15.028 1.00 97.19 140 LEU A O 1
ATOM 1082 N N . THR A 1 141 ? 4.219 1.972 17.239 1.00 95.31 141 THR A N 1
ATOM 1083 C CA . THR A 1 141 ? 5.669 1.767 17.382 1.00 95.31 141 THR A CA 1
ATOM 1084 C C . THR A 1 141 ? 6.054 0.341 16.988 1.00 95.31 141 THR A C 1
ATOM 1086 O O . THR A 1 141 ? 7.001 0.143 16.228 1.00 95.31 141 THR A O 1
ATOM 1089 N N . ASN A 1 142 ? 5.280 -0.647 17.446 1.00 96.44 142 ASN A N 1
ATOM 1090 C CA . ASN A 1 142 ? 5.567 -2.066 17.235 1.00 96.44 142 ASN A CA 1
ATOM 1091 C C . ASN A 1 142 ? 5.224 -2.567 15.824 1.00 96.44 142 ASN A C 1
ATOM 1093 O O . ASN A 1 142 ? 5.864 -3.500 15.349 1.00 96.44 142 ASN A O 1
ATOM 1097 N N . ASN A 1 143 ? 4.221 -1.979 15.165 1.00 96.81 143 ASN A N 1
ATOM 1098 C CA . ASN A 1 143 ? 3.683 -2.495 13.899 1.00 96.81 143 ASN A CA 1
ATOM 1099 C C . ASN A 1 143 ? 3.947 -1.590 12.692 1.00 96.81 143 ASN A C 1
ATOM 1101 O O . ASN A 1 143 ? 3.855 -2.063 11.564 1.00 96.81 143 ASN A O 1
ATOM 1105 N N . ALA A 1 144 ? 4.265 -0.312 12.909 1.00 96.19 144 ALA A N 1
ATOM 1106 C CA . ALA A 1 144 ? 4.468 0.671 11.846 1.00 96.19 144 ALA A CA 1
ATOM 1107 C C . ALA A 1 144 ? 5.757 1.492 12.018 1.00 96.19 144 ALA A C 1
ATOM 1109 O O . ALA A 1 144 ? 5.941 2.492 11.326 1.00 96.19 144 ALA A O 1
ATOM 1110 N N . GLU A 1 145 ? 6.650 1.092 12.933 1.00 94.25 145 GLU A N 1
ATOM 1111 C CA . GLU A 1 145 ? 7.926 1.767 13.224 1.00 94.25 145 GLU A CA 1
ATOM 1112 C C . GLU A 1 145 ? 7.761 3.267 13.536 1.00 94.25 145 GLU A C 1
ATOM 1114 O O . GLU A 1 145 ? 8.600 4.099 13.178 1.00 94.25 145 GLU A O 1
ATOM 1119 N N . TYR A 1 146 ? 6.657 3.626 14.194 1.00 92.50 146 TYR A N 1
ATOM 1120 C CA . TYR A 1 146 ? 6.387 4.995 14.617 1.00 92.50 146 TYR A CA 1
ATOM 1121 C C . TYR A 1 146 ? 7.413 5.448 15.665 1.00 92.50 146 TYR A C 1
ATOM 1123 O O . TYR A 1 146 ? 7.518 4.856 16.736 1.00 92.50 146 TYR A O 1
ATOM 1131 N N . LYS A 1 147 ? 8.186 6.496 15.355 1.00 86.19 147 LYS A N 1
ATOM 1132 C CA . LYS A 1 147 ? 9.229 7.038 16.253 1.00 86.19 147 LYS A CA 1
ATOM 1133 C C . LYS A 1 147 ? 8.864 8.394 16.849 1.00 86.19 147 LYS A C 1
ATOM 1135 O O . LYS A 1 147 ? 9.257 8.703 17.970 1.00 86.19 147 LYS A O 1
ATOM 1140 N N . ASN A 1 148 ? 8.148 9.220 16.096 1.00 81.12 148 ASN A N 1
ATOM 1141 C CA . ASN A 1 148 ? 7.747 10.571 16.479 1.00 81.12 148 ASN A CA 1
ATOM 1142 C C . ASN A 1 148 ? 6.482 11.009 15.728 1.00 81.12 148 ASN A C 1
ATOM 1144 O O . ASN A 1 148 ? 6.171 10.493 14.650 1.00 81.12 148 ASN A O 1
ATOM 1148 N N . SER A 1 149 ? 5.776 11.997 16.281 1.00 68.31 149 SER A N 1
ATOM 1149 C CA . SER A 1 149 ? 4.592 12.595 15.657 1.00 68.31 149 SER A CA 1
ATOM 1150 C C . SER A 1 149 ? 4.902 13.113 14.255 1.00 68.31 149 SER A C 1
ATOM 1152 O O . SER A 1 149 ? 5.873 13.844 14.068 1.00 68.31 149 SER A O 1
ATOM 1154 N N . GLY A 1 150 ? 4.070 12.727 13.285 1.00 78.06 150 GLY A N 1
ATOM 1155 C CA . GLY A 1 150 ? 4.173 13.138 11.880 1.00 78.06 150 GLY A CA 1
ATOM 1156 C C . GLY A 1 150 ? 4.997 12.212 10.979 1.00 78.06 150 GLY A C 1
ATOM 1157 O O . GLY A 1 150 ? 4.953 12.375 9.765 1.00 78.06 150 GLY A O 1
ATOM 1158 N N . SER A 1 151 ? 5.709 11.219 11.530 1.00 85.62 151 SER A N 1
ATOM 1159 C CA . SER A 1 151 ? 6.442 10.236 10.706 1.00 85.62 151 SER A CA 1
ATOM 1160 C C . SER A 1 151 ? 5.545 9.246 9.972 1.00 85.62 151 SER A C 1
ATOM 1162 O O . SER A 1 151 ? 5.941 8.721 8.930 1.00 85.62 151 SER A O 1
ATOM 1164 N N . VAL A 1 152 ? 4.363 8.987 10.536 1.00 94.81 152 VAL A N 1
ATOM 1165 C CA . VAL A 1 152 ? 3.381 8.055 9.998 1.00 94.81 152 VAL A CA 1
ATOM 1166 C C . VAL A 1 152 ? 2.107 8.808 9.649 1.00 94.81 152 VAL A C 1
ATOM 1168 O O . VAL A 1 152 ? 1.571 9.554 10.470 1.00 94.81 152 VAL A O 1
ATOM 1171 N N . LYS A 1 153 ? 1.629 8.587 8.429 1.00 96.94 153 LYS A N 1
ATOM 1172 C CA . LYS A 1 153 ? 0.333 9.056 7.931 1.00 96.94 153 LYS A CA 1
ATOM 1173 C C . LYS A 1 153 ? -0.529 7.851 7.554 1.00 96.94 153 LYS A C 1
ATOM 1175 O O . LYS A 1 153 ? 0.015 6.759 7.382 1.00 96.94 153 LYS A O 1
ATOM 1180 N N . PHE A 1 154 ? -1.837 8.030 7.382 1.00 98.00 154 PHE A N 1
ATOM 1181 C CA . PHE A 1 154 ? -2.752 6.934 7.042 1.00 98.00 154 PHE A CA 1
ATOM 1182 C C . PHE A 1 154 ? -3.655 7.229 5.837 1.00 98.00 154 PHE A C 1
ATOM 1184 O O . PHE A 1 154 ? -3.964 8.381 5.551 1.00 98.00 154 PHE A O 1
ATOM 1191 N N . LEU A 1 155 ? -4.104 6.177 5.158 1.00 97.69 155 LEU A N 1
ATOM 1192 C CA . LEU A 1 155 ? -5.098 6.199 4.083 1.00 97.69 155 LEU A CA 1
ATOM 1193 C C . LEU A 1 155 ? -6.056 5.018 4.279 1.00 97.69 155 LEU A C 1
ATOM 1195 O O . LEU A 1 155 ? -5.614 3.930 4.643 1.00 97.69 155 LEU A O 1
ATOM 1199 N N . ILE A 1 156 ? -7.348 5.224 4.027 1.00 97.75 156 ILE A N 1
ATOM 1200 C CA . ILE A 1 156 ? -8.373 4.173 4.073 1.00 97.75 156 ILE A CA 1
ATOM 1201 C C . ILE A 1 156 ? -8.794 3.835 2.649 1.00 97.75 156 ILE A C 1
ATOM 1203 O O . ILE A 1 156 ? -9.185 4.727 1.896 1.00 97.75 156 ILE A O 1
ATOM 1207 N N . LEU A 1 157 ? -8.695 2.560 2.285 1.00 97.12 157 LEU A N 1
ATOM 1208 C CA . LEU A 1 157 ? -8.878 2.088 0.917 1.00 97.12 157 LEU A CA 1
ATOM 1209 C C . LEU A 1 157 ? -9.407 0.653 0.930 1.00 97.12 157 LEU A C 1
ATOM 1211 O O . LEU A 1 157 ? -8.790 -0.200 1.544 1.00 97.12 157 LEU A O 1
ATOM 1215 N N . ASP A 1 158 ? -10.512 0.391 0.236 1.00 97.62 158 ASP A N 1
ATOM 1216 C CA . ASP A 1 158 ? -11.009 -0.967 -0.035 1.00 97.62 158 ASP A CA 1
ATOM 1217 C C . ASP A 1 158 ? -10.281 -1.513 -1.272 1.00 97.62 158 ASP A C 1
ATOM 1219 O O . ASP A 1 158 ? -10.670 -1.252 -2.414 1.00 97.62 158 ASP A O 1
ATOM 1223 N N . ILE A 1 159 ? -9.139 -2.172 -1.047 1.00 97.75 159 ILE A N 1
ATOM 1224 C CA . ILE A 1 159 ? -8.198 -2.548 -2.110 1.00 97.75 159 ILE A CA 1
ATOM 1225 C C . ILE A 1 159 ? -8.828 -3.605 -3.018 1.00 97.75 159 ILE A C 1
ATOM 1227 O O . ILE A 1 159 ? -8.730 -3.501 -4.245 1.00 97.75 159 ILE A O 1
ATOM 1231 N N . ASN A 1 160 ? -9.452 -4.628 -2.428 1.00 97.69 160 ASN A N 1
ATOM 1232 C CA . ASN A 1 160 ? -10.015 -5.778 -3.141 1.00 97.69 160 ASN A CA 1
ATOM 1233 C C . ASN A 1 160 ? -11.493 -5.581 -3.552 1.00 97.69 160 ASN A C 1
ATOM 1235 O O . ASN A 1 160 ? -12.026 -6.403 -4.315 1.00 97.69 160 ASN A O 1
ATOM 1239 N N . GLN A 1 161 ? -12.120 -4.476 -3.135 1.00 96.94 161 GLN A N 1
ATOM 1240 C CA . GLN A 1 161 ? -13.518 -4.118 -3.389 1.00 96.94 161 GLN A CA 1
ATOM 1241 C C . GLN A 1 161 ? -14.502 -5.148 -2.828 1.00 96.94 161 GLN A C 1
ATOM 1243 O O . GLN A 1 161 ? -15.478 -5.514 -3.494 1.00 96.94 161 GLN A O 1
ATOM 1248 N N . ASP A 1 162 ? -14.226 -5.666 -1.632 1.00 96.50 162 ASP A N 1
ATOM 1249 C CA . ASP A 1 162 ? -15.120 -6.591 -0.933 1.00 96.50 162 ASP A CA 1
ATOM 1250 C C . ASP A 1 162 ? -16.135 -5.879 -0.015 1.00 96.50 162 ASP A C 1
ATOM 1252 O O . ASP A 1 162 ? -17.099 -6.500 0.453 1.00 96.50 162 ASP A O 1
ATOM 1256 N N . GLY A 1 163 ? -15.993 -4.560 0.144 1.00 96.19 163 GLY A N 1
ATOM 1257 C CA . GLY A 1 163 ? -16.818 -3.702 0.984 1.00 96.19 163 GLY A CA 1
ATOM 1258 C C . GLY A 1 163 ? -16.230 -3.439 2.370 1.00 96.19 163 GLY A C 1
ATOM 1259 O O . GLY A 1 163 ? -16.811 -2.639 3.103 1.00 96.19 163 GLY A O 1
ATOM 1260 N N . VAL A 1 164 ? -15.119 -4.076 2.745 1.00 96.75 164 VAL A N 1
ATOM 1261 C CA . VAL A 1 164 ? -14.380 -3.853 3.990 1.00 96.75 164 VAL A CA 1
ATOM 1262 C C . VAL A 1 164 ? -13.077 -3.129 3.645 1.00 96.75 164 VAL A C 1
ATOM 1264 O O . VAL A 1 164 ? -12.267 -3.654 2.899 1.00 96.75 164 VAL A O 1
ATOM 1267 N N . PRO A 1 165 ? -12.839 -1.913 4.160 1.00 97.69 165 PRO A N 1
ATOM 1268 C CA . PRO A 1 165 ? -11.632 -1.189 3.806 1.00 97.69 165 PRO A CA 1
ATOM 1269 C C . PRO A 1 165 ? -10.401 -1.732 4.538 1.00 97.69 165 PRO A C 1
ATOM 1271 O O . PRO A 1 165 ? -10.473 -2.134 5.702 1.00 97.69 165 PRO A O 1
ATOM 1274 N N . GLU A 1 166 ? -9.244 -1.592 3.905 1.00 98.25 166 GLU A N 1
ATOM 1275 C CA . GLU A 1 166 ? -7.933 -1.645 4.535 1.00 98.25 166 GLU A CA 1
ATOM 1276 C C . GLU A 1 166 ? -7.487 -0.261 5.016 1.00 98.25 166 GLU A C 1
ATOM 1278 O O . GLU A 1 166 ? -7.968 0.790 4.576 1.00 98.25 166 GLU A O 1
ATOM 1283 N N . MET A 1 167 ? -6.497 -0.265 5.908 1.00 98.31 167 MET A N 1
ATOM 1284 C CA . MET A 1 167 ? -5.741 0.927 6.272 1.00 98.31 167 MET A CA 1
ATOM 1285 C C . MET A 1 167 ? -4.301 0.795 5.784 1.00 98.31 167 MET A C 1
ATOM 1287 O O . MET A 1 167 ? -3.579 -0.120 6.176 1.00 98.31 167 MET A O 1
ATOM 1291 N N . LEU A 1 168 ? -3.859 1.742 4.962 1.00 98.50 168 LEU A N 1
ATOM 1292 C CA . LEU A 1 168 ? -2.457 1.897 4.601 1.00 98.50 168 LEU A CA 1
ATOM 1293 C C . LEU A 1 168 ? -1.815 2.896 5.562 1.00 98.50 168 LEU A C 1
ATOM 1295 O O . LEU A 1 168 ? -2.361 3.973 5.794 1.00 98.50 168 LEU A O 1
ATOM 1299 N N . LEU A 1 169 ? -0.634 2.571 6.079 1.00 98.06 169 LEU A N 1
ATOM 1300 C CA . LEU A 1 169 ? 0.207 3.485 6.848 1.00 98.06 169 LEU A CA 1
ATOM 1301 C C . LEU A 1 169 ? 1.479 3.773 6.060 1.00 98.06 169 LEU A C 1
ATOM 1303 O O . LEU A 1 169 ? 2.184 2.848 5.665 1.00 98.06 169 LEU A O 1
ATOM 1307 N N . SER A 1 170 ? 1.790 5.046 5.846 1.00 97.19 170 SER A N 1
ATOM 1308 C CA . SER A 1 170 ? 3.041 5.464 5.215 1.00 97.19 170 SER A CA 1
ATOM 1309 C C . SER A 1 170 ? 3.999 5.934 6.290 1.00 97.19 170 SER A C 1
ATOM 1311 O O . SER A 1 170 ? 3.686 6.900 6.982 1.00 97.19 170 SER A O 1
ATOM 1313 N N . ASN A 1 171 ? 5.139 5.257 6.437 1.00 95.62 171 ASN A N 1
ATOM 1314 C CA . ASN A 1 171 ? 6.221 5.694 7.311 1.00 95.62 171 ASN A CA 1
ATOM 1315 C C . ASN A 1 171 ? 7.372 6.237 6.467 1.00 95.62 171 ASN A C 1
ATOM 1317 O O . ASN A 1 171 ? 8.042 5.490 5.750 1.00 95.62 171 ASN A O 1
ATOM 1321 N N . GLN A 1 172 ? 7.614 7.538 6.599 1.00 92.75 172 GLN A N 1
ATOM 1322 C CA . GLN A 1 172 ? 8.706 8.240 5.924 1.00 92.75 172 GLN A CA 1
ATOM 1323 C C . GLN A 1 172 ? 9.791 8.720 6.903 1.00 92.75 172 GLN A C 1
ATOM 1325 O O . GLN A 1 172 ? 10.556 9.636 6.602 1.00 92.75 172 GLN A O 1
ATOM 1330 N N . SER A 1 173 ? 9.886 8.107 8.088 1.00 89.56 173 SER A N 1
ATOM 1331 C CA . SER A 1 173 ? 10.965 8.395 9.037 1.00 89.56 173 SER A CA 1
ATOM 1332 C C . SER A 1 173 ? 12.301 7.775 8.630 1.00 89.56 173 SER A C 1
ATOM 1334 O O . SER A 1 173 ? 12.377 6.724 7.991 1.00 89.56 173 SER A O 1
ATOM 1336 N N . GLY A 1 174 ? 13.379 8.415 9.087 1.00 89.25 174 GLY A N 1
ATOM 1337 C CA . GLY A 1 174 ? 14.741 7.927 8.902 1.00 89.25 174 GLY A CA 1
ATOM 1338 C C . GLY A 1 174 ? 15.332 8.310 7.549 1.00 89.25 174 GLY A C 1
ATOM 1339 O O . GLY A 1 174 ? 15.130 9.422 7.066 1.00 89.25 174 GLY A O 1
ATOM 1340 N N . SER A 1 175 ? 16.128 7.409 6.977 1.00 91.94 175 SER A N 1
ATOM 1341 C CA . SER A 1 175 ? 16.691 7.608 5.644 1.00 91.94 175 SER A CA 1
ATOM 1342 C C . SER A 1 175 ? 15.649 7.262 4.581 1.00 91.94 175 SER A C 1
ATOM 1344 O O . SER A 1 175 ? 14.715 6.505 4.831 1.00 91.94 175 SER A O 1
ATOM 1346 N N . LEU A 1 176 ? 15.829 7.758 3.358 1.00 90.56 176 LEU A N 1
ATOM 1347 C CA . LEU A 1 176 ? 14.949 7.400 2.237 1.00 90.56 176 LEU A CA 1
ATOM 1348 C C . LEU A 1 176 ? 14.883 5.874 2.012 1.00 90.56 176 LEU A C 1
ATOM 1350 O O . LEU A 1 176 ? 13.860 5.341 1.595 1.00 90.56 176 LEU A O 1
ATOM 1354 N N . ALA A 1 177 ? 15.953 5.151 2.359 1.00 91.75 177 ALA A N 1
ATOM 1355 C CA . ALA A 1 177 ? 16.012 3.694 2.283 1.00 91.75 177 ALA A CA 1
ATOM 1356 C C . ALA A 1 177 ? 15.130 2.978 3.325 1.00 91.75 177 ALA A C 1
ATOM 1358 O O . ALA A 1 177 ? 14.788 1.816 3.115 1.00 91.75 177 ALA A O 1
ATOM 1359 N N . SER A 1 178 ? 14.764 3.636 4.434 1.00 92.38 178 SER A N 1
ATOM 1360 C CA . SER A 1 178 ? 13.893 3.058 5.469 1.00 92.38 178 SER A CA 1
ATOM 1361 C C . SER A 1 178 ? 12.407 3.325 5.249 1.00 92.38 178 SER A C 1
ATOM 1363 O O . SER A 1 178 ? 11.597 2.890 6.064 1.00 92.38 178 SER A O 1
ATOM 1365 N N . TRP A 1 179 ? 12.035 4.020 4.172 1.00 95.12 179 TRP A N 1
ATOM 1366 C CA . TRP A 1 179 ? 10.633 4.269 3.856 1.00 95.12 179 TRP A CA 1
ATOM 1367 C C . TRP A 1 179 ? 9.882 2.960 3.596 1.00 95.12 179 TRP A C 1
ATOM 1369 O O . TRP A 1 179 ? 10.403 2.030 2.965 1.00 95.12 179 TRP A O 1
ATOM 1379 N N . ALA A 1 180 ? 8.658 2.890 4.115 1.00 97.31 180 ALA A N 1
ATOM 1380 C CA . ALA A 1 180 ? 7.803 1.720 3.996 1.00 97.31 180 ALA A CA 1
ATOM 1381 C C . ALA A 1 180 ? 6.318 2.097 3.982 1.00 97.31 180 ALA A C 1
ATOM 1383 O O . ALA A 1 180 ? 5.893 3.066 4.616 1.00 97.31 180 ALA A O 1
ATOM 1384 N N . ILE A 1 181 ? 5.531 1.265 3.303 1.00 98.06 181 ILE A N 1
ATOM 1385 C CA . ILE A 1 181 ? 4.075 1.226 3.417 1.00 98.06 181 ILE A CA 1
ATOM 1386 C C . ILE A 1 181 ? 3.704 -0.007 4.237 1.00 98.06 181 ILE A C 1
ATOM 1388 O O . ILE A 1 181 ? 4.207 -1.100 3.982 1.00 98.06 181 ILE A O 1
ATOM 1392 N N . TYR A 1 182 ? 2.813 0.158 5.207 1.00 98.31 182 TYR A N 1
ATOM 1393 C CA . TYR A 1 182 ? 2.213 -0.941 5.953 1.00 98.31 182 TYR A CA 1
ATOM 1394 C C . TYR A 1 182 ? 0.761 -1.087 5.524 1.00 98.31 182 TYR A C 1
ATOM 1396 O O . TYR A 1 182 ? 0.021 -0.107 5.541 1.00 98.31 182 TYR A O 1
ATOM 1404 N N . VAL A 1 183 ? 0.349 -2.293 5.153 1.00 98.50 183 VAL A N 1
ATOM 1405 C CA . VAL A 1 183 ? -1.042 -2.605 4.815 1.00 98.50 183 VAL A CA 1
ATOM 1406 C C . VAL A 1 183 ? -1.661 -3.350 5.985 1.00 98.50 183 VAL A C 1
ATOM 1408 O O . VAL A 1 183 ? -1.193 -4.425 6.363 1.00 98.50 183 VAL A O 1
ATOM 1411 N N . VAL A 1 184 ? -2.688 -2.749 6.577 1.00 98.50 184 VAL A N 1
ATOM 1412 C CA . VAL A 1 184 ? -3.425 -3.274 7.723 1.00 98.50 184 VAL A CA 1
ATOM 1413 C C . VAL A 1 184 ? -4.775 -3.777 7.228 1.00 98.50 184 VAL A C 1
ATOM 1415 O O . VAL A 1 184 ? -5.628 -2.999 6.807 1.00 98.50 184 VAL A O 1
ATOM 1418 N N . THR A 1 185 ? -4.946 -5.091 7.290 1.00 98.06 185 THR A N 1
ATOM 1419 C CA . THR A 1 185 ? -6.171 -5.805 6.902 1.00 98.06 185 THR A CA 1
ATOM 1420 C C . THR A 1 185 ? -6.976 -6.141 8.148 1.00 98.06 185 THR A C 1
ATOM 1422 O O . THR A 1 185 ? -6.392 -6.445 9.192 1.00 98.06 185 THR A O 1
ATOM 1425 N N . TYR A 1 186 ? -8.303 -6.061 8.063 1.00 97.25 186 TYR A N 1
ATOM 1426 C CA . TYR A 1 186 ? -9.205 -6.379 9.169 1.00 97.25 186 TYR A CA 1
ATOM 1427 C C . TYR A 1 186 ? -9.909 -7.709 8.917 1.00 97.25 186 TYR A C 1
ATOM 1429 O O . TYR A 1 186 ? -10.500 -7.920 7.864 1.00 97.25 186 TYR A O 1
ATOM 1437 N N . ASN A 1 187 ? -9.876 -8.595 9.911 1.00 92.88 187 ASN A N 1
ATOM 1438 C CA . ASN A 1 187 ? -10.495 -9.906 9.825 1.00 92.88 187 ASN A CA 1
ATOM 1439 C C . ASN A 1 187 ? -11.454 -10.121 11.009 1.00 92.88 187 ASN A C 1
ATOM 1441 O O . ASN A 1 187 ? -11.039 -10.190 12.172 1.00 92.88 187 ASN A O 1
ATOM 1445 N N . ASN A 1 188 ? -12.747 -10.247 10.694 1.00 86.75 188 ASN A N 1
ATOM 1446 C CA . ASN A 1 188 ? -13.819 -10.486 11.665 1.00 86.75 188 ASN A CA 1
ATOM 1447 C C . ASN A 1 188 ? -14.243 -11.960 11.757 1.00 86.75 188 ASN A C 1
ATOM 1449 O O . ASN A 1 188 ? -15.394 -12.278 12.063 1.00 86.75 188 ASN A O 1
ATOM 1453 N N . ASN A 1 189 ? -13.338 -12.894 11.475 1.00 82.88 189 ASN A N 1
ATOM 1454 C CA . ASN A 1 189 ? -13.647 -14.302 11.665 1.00 82.88 189 ASN A CA 1
ATOM 1455 C C . ASN A 1 189 ? -13.827 -14.589 13.163 1.00 82.88 189 ASN A C 1
ATOM 1457 O O . ASN A 1 189 ? -12.957 -14.292 13.987 1.00 82.88 189 ASN A O 1
ATOM 1461 N N . ASN A 1 190 ? -14.967 -15.188 13.514 1.00 75.50 190 ASN A N 1
ATOM 1462 C CA . ASN A 1 190 ? -15.314 -15.607 14.876 1.00 75.50 190 ASN A CA 1
ATOM 1463 C C . ASN A 1 190 ? -15.346 -14.472 15.921 1.00 75.50 190 ASN A C 1
ATOM 1465 O O . ASN A 1 190 ? -15.018 -14.714 17.080 1.00 75.50 190 ASN A O 1
ATOM 1469 N N . ASN A 1 191 ? -15.742 -13.251 15.537 1.00 75.69 191 ASN A N 1
ATOM 1470 C CA . ASN A 1 191 ? -15.830 -12.079 16.427 1.00 75.69 191 ASN A CA 1
ATOM 1471 C C . ASN A 1 191 ? -14.496 -11.648 17.068 1.00 75.69 191 ASN A C 1
ATOM 1473 O O . ASN A 1 191 ? -14.498 -10.925 18.065 1.00 75.69 191 ASN A O 1
ATOM 1477 N N . ASN A 1 192 ? -13.352 -12.077 16.524 1.00 75.06 192 ASN A N 1
ATOM 1478 C CA . ASN A 1 192 ? -12.054 -11.803 17.141 1.00 75.06 192 ASN A CA 1
ATOM 1479 C C . ASN A 1 192 ? -11.417 -10.460 16.740 1.00 75.06 192 ASN A C 1
ATOM 1481 O O . ASN A 1 192 ? -10.341 -10.164 17.244 1.00 75.06 192 ASN A O 1
ATOM 1485 N N . ASN A 1 193 ? -12.064 -9.617 15.919 1.00 86.19 193 ASN A N 1
ATOM 1486 C CA . ASN A 1 193 ? -11.626 -8.244 15.585 1.00 86.19 193 ASN A CA 1
ATOM 1487 C C . ASN A 1 193 ? -10.104 -8.091 15.383 1.00 86.19 193 ASN A C 1
ATOM 1489 O O . ASN A 1 193 ? -9.477 -7.142 15.880 1.00 86.19 193 ASN A O 1
ATOM 1493 N N . ASN A 1 194 ? -9.507 -9.057 14.687 1.00 92.69 194 ASN A N 1
ATOM 1494 C CA . ASN A 1 194 ? -8.068 -9.142 14.514 1.00 92.69 194 ASN A CA 1
ATOM 1495 C C . ASN A 1 194 ? -7.638 -8.326 13.300 1.00 92.69 194 ASN A C 1
ATOM 1497 O O . ASN A 1 194 ? -8.414 -8.091 12.373 1.00 92.69 194 ASN A O 1
ATOM 1501 N N . VAL A 1 195 ? -6.376 -7.906 13.310 1.00 96.81 195 VAL A N 1
ATOM 1502 C CA . VAL A 1 195 ? -5.749 -7.260 12.161 1.00 96.81 195 VAL A CA 1
ATOM 1503 C C . VAL A 1 195 ? -4.492 -8.012 11.761 1.00 96.81 195 VAL A C 1
ATOM 1505 O O . VAL A 1 195 ? -3.786 -8.542 12.619 1.00 96.81 195 VAL A O 1
ATOM 1508 N N . ASN A 1 196 ? -4.208 -8.035 10.465 1.00 96.88 196 ASN A N 1
ATOM 1509 C CA . ASN A 1 196 ? -2.939 -8.504 9.926 1.00 96.88 196 ASN A CA 1
ATOM 1510 C C . ASN A 1 196 ? -2.197 -7.323 9.293 1.00 96.88 196 ASN A C 1
ATOM 1512 O O . ASN A 1 196 ? -2.796 -6.522 8.572 1.00 96.88 196 ASN A O 1
ATOM 1516 N N . VAL A 1 197 ? -0.900 -7.211 9.586 1.00 97.81 197 VAL A N 1
ATOM 1517 C CA . VAL A 1 197 ? -0.052 -6.094 9.157 1.00 97.81 197 VAL A CA 1
ATOM 1518 C C . VAL A 1 197 ? 1.040 -6.620 8.242 1.00 97.81 197 VAL A C 1
ATOM 1520 O O . VAL A 1 197 ? 1.816 -7.494 8.623 1.00 97.81 197 VAL A O 1
ATOM 1523 N N . GLN A 1 198 ? 1.127 -6.054 7.043 1.00 98.19 198 GLN A N 1
ATOM 1524 C CA . GLN A 1 198 ? 2.156 -6.391 6.066 1.00 98.19 198 GLN A CA 1
ATOM 1525 C C . GLN A 1 198 ? 3.015 -5.180 5.763 1.00 98.19 198 GLN A C 1
ATOM 1527 O O . GLN A 1 198 ? 2.497 -4.129 5.397 1.00 98.19 198 GLN A O 1
ATOM 1532 N N . LYS A 1 199 ? 4.332 -5.339 5.885 1.00 98.06 199 LYS A N 1
ATOM 1533 C CA . LYS A 1 199 ? 5.304 -4.299 5.557 1.00 98.06 199 LYS A CA 1
ATOM 1534 C C . LYS A 1 199 ? 5.777 -4.453 4.114 1.00 98.06 199 LYS A C 1
ATOM 1536 O O . LYS A 1 199 ? 6.302 -5.500 3.743 1.00 98.06 199 LYS A O 1
ATOM 1541 N N . ILE A 1 200 ? 5.680 -3.377 3.344 1.00 98.12 200 ILE A N 1
ATOM 1542 C CA . ILE A 1 200 ? 6.258 -3.243 2.008 1.00 98.12 200 ILE A CA 1
ATOM 1543 C C . ILE A 1 200 ? 7.342 -2.173 2.085 1.00 98.12 200 ILE A C 1
ATOM 1545 O O . ILE A 1 200 ? 7.059 -0.990 2.270 1.00 98.12 200 ILE A O 1
ATOM 1549 N N . ASN A 1 201 ? 8.601 -2.592 1.963 1.00 97.06 201 ASN A N 1
ATOM 1550 C CA . ASN A 1 201 ? 9.718 -1.654 1.904 1.00 97.06 201 ASN A CA 1
ATOM 1551 C C . ASN A 1 201 ? 9.667 -0.907 0.576 1.00 97.06 201 ASN A C 1
ATOM 1553 O O . ASN A 1 201 ? 9.655 -1.535 -0.482 1.00 97.06 201 ASN A O 1
ATOM 1557 N N . THR A 1 202 ? 9.672 0.420 0.635 1.00 96.12 202 THR A N 1
ATOM 1558 C CA . THR A 1 202 ? 9.564 1.251 -0.560 1.00 96.12 202 THR A CA 1
ATOM 1559 C C . THR A 1 202 ? 10.857 1.944 -0.923 1.00 96.12 202 THR A C 1
ATOM 1561 O O . THR A 1 202 ? 10.893 2.499 -1.997 1.00 96.12 202 THR A O 1
ATOM 1564 N N . SER A 1 203 ? 11.906 1.944 -0.092 1.00 89.94 203 SER A N 1
ATOM 1565 C CA . SER A 1 203 ? 13.268 2.405 -0.433 1.00 89.94 203 SER A CA 1
ATOM 1566 C C . SER A 1 203 ? 13.331 3.537 -1.483 1.00 89.94 203 SER A C 1
ATOM 1568 O O . SER A 1 203 ? 13.646 3.288 -2.647 1.00 89.94 203 SER A O 1
ATOM 1570 N N . HIS A 1 204 ? 13.116 4.785 -1.054 1.00 92.62 204 HIS A N 1
ATOM 1571 C CA . HIS A 1 204 ? 13.026 6.008 -1.881 1.00 92.62 204 HIS A CA 1
ATOM 1572 C C . HIS A 1 204 ? 11.718 6.169 -2.669 1.00 92.62 204 HIS A C 1
ATOM 1574 O O . HIS A 1 204 ? 11.588 7.091 -3.471 1.00 92.62 204 HIS A O 1
ATOM 1580 N N . GLY A 1 205 ? 10.746 5.292 -2.435 1.00 95.50 205 GLY A N 1
ATOM 1581 C CA . GLY A 1 205 ? 9.418 5.372 -3.021 1.00 95.50 205 GLY A CA 1
ATOM 1582 C C . GLY A 1 205 ? 8.317 5.614 -2.003 1.00 95.50 205 GLY A C 1
ATOM 1583 O O . GLY A 1 205 ? 8.496 5.480 -0.791 1.00 95.50 205 GLY A O 1
ATOM 1584 N N . GLY A 1 206 ? 7.143 5.939 -2.512 1.00 95.62 206 GLY A N 1
ATOM 1585 C CA . GLY A 1 206 ? 5.928 6.108 -1.737 1.00 95.62 206 GLY A CA 1
ATOM 1586 C C . GLY A 1 206 ? 4.725 5.620 -2.522 1.00 95.62 206 GLY A C 1
ATOM 1587 O O . GLY A 1 206 ? 4.823 5.267 -3.697 1.00 95.62 206 GLY A O 1
ATOM 1588 N N . PHE A 1 207 ? 3.582 5.590 -1.852 1.00 96.50 207 PHE A N 1
ATOM 1589 C CA . PHE A 1 207 ? 2.316 5.327 -2.512 1.00 96.50 207 PHE A CA 1
ATOM 1590 C C . PHE A 1 207 ? 2.074 6.363 -3.624 1.00 96.50 207 PHE A C 1
ATOM 1592 O O . PHE A 1 207 ? 2.234 7.562 -3.403 1.00 96.50 207 PHE A O 1
ATOM 1599 N N . ALA A 1 208 ? 1.702 5.888 -4.809 1.00 95.69 208 ALA A N 1
ATOM 1600 C CA . ALA A 1 208 ? 1.541 6.700 -6.014 1.00 95.69 208 ALA A CA 1
ATOM 1601 C C . ALA A 1 208 ? 0.096 6.736 -6.540 1.00 95.69 208 ALA A C 1
ATOM 1603 O O . ALA A 1 208 ? -0.203 7.501 -7.454 1.00 95.69 208 ALA A O 1
ATOM 1604 N N . GLY A 1 209 ? -0.800 5.924 -5.972 1.00 96.12 209 GLY A N 1
ATOM 1605 C CA . GLY A 1 209 ? -2.216 5.907 -6.324 1.00 96.12 209 GLY A CA 1
ATOM 1606 C C . GLY A 1 209 ? -2.833 4.514 -6.273 1.00 96.12 209 GLY A C 1
ATOM 1607 O O . GLY A 1 209 ? -2.184 3.534 -5.904 1.00 96.12 209 GLY A O 1
ATOM 1608 N N . TYR A 1 210 ? -4.098 4.436 -6.674 1.00 97.00 210 TYR A N 1
ATOM 1609 C CA . TYR A 1 210 ? -4.875 3.204 -6.765 1.00 97.00 210 TYR A CA 1
ATOM 1610 C C . TYR A 1 210 ? -5.542 3.105 -8.142 1.00 97.00 210 TYR A C 1
ATOM 1612 O O . TYR A 1 210 ? -6.063 4.091 -8.661 1.00 97.00 210 TYR A O 1
ATOM 1620 N N . LEU A 1 211 ? -5.500 1.918 -8.743 1.00 95.75 211 LEU A N 1
ATOM 1621 C CA . LEU A 1 211 ? -6.235 1.571 -9.954 1.00 95.75 211 LEU A CA 1
ATOM 1622 C C . LEU A 1 211 ? -7.402 0.674 -9.552 1.00 95.75 211 LEU A C 1
ATOM 1624 O O . LEU A 1 211 ? -7.222 -0.527 -9.341 1.00 95.75 211 LEU A O 1
ATOM 1628 N N . SER A 1 212 ? -8.593 1.257 -9.449 1.00 95.00 212 SER A N 1
ATOM 1629 C CA . SER A 1 212 ? -9.808 0.549 -9.042 1.00 95.00 212 SER A CA 1
ATOM 1630 C C . SER A 1 212 ? -10.185 -0.571 -10.011 1.00 95.00 212 SER A C 1
ATOM 1632 O O . SER A 1 212 ? -10.479 -1.677 -9.565 1.00 95.00 212 SER A O 1
ATOM 1634 N N . ASP A 1 213 ? -10.087 -0.344 -11.320 1.00 94.81 213 ASP A N 1
ATOM 1635 C CA . ASP A 1 213 ? -10.425 -1.359 -12.331 1.00 94.81 213 ASP A CA 1
ATOM 1636 C C . ASP A 1 213 ? -9.547 -2.618 -12.233 1.00 94.81 213 ASP A C 1
ATOM 1638 O O . ASP A 1 213 ? -10.001 -3.729 -12.508 1.00 94.81 213 ASP A O 1
ATOM 1642 N N . GLU A 1 214 ? -8.291 -2.459 -11.803 1.00 96.19 214 GLU A N 1
ATOM 1643 C CA . GLU A 1 214 ? -7.341 -3.563 -11.624 1.00 96.19 214 GLU A CA 1
ATOM 1644 C C . GLU A 1 214 ? -7.242 -4.044 -10.165 1.00 96.19 214 GLU A C 1
ATOM 1646 O O . GLU A 1 214 ? -6.612 -5.071 -9.908 1.00 96.19 214 GLU A O 1
ATOM 1651 N N . LYS A 1 215 ? -7.871 -3.343 -9.210 1.00 97.19 215 LYS A N 1
ATOM 1652 C CA . LYS A 1 215 ? -7.789 -3.606 -7.760 1.00 97.19 215 LYS A CA 1
ATOM 1653 C C . LYS A 1 215 ? -6.352 -3.624 -7.236 1.00 97.19 215 LYS A C 1
ATOM 1655 O O . LYS A 1 215 ? -5.963 -4.495 -6.452 1.00 97.19 215 LYS A O 1
ATOM 1660 N N . VAL A 1 216 ? -5.544 -2.666 -7.695 1.00 97.44 216 VAL A N 1
ATOM 1661 C CA . VAL A 1 216 ? -4.128 -2.558 -7.319 1.00 97.44 216 VAL A CA 1
ATOM 1662 C C . VAL A 1 216 ? -3.785 -1.172 -6.817 1.00 97.44 216 VAL A C 1
ATOM 1664 O O . VAL A 1 216 ? -4.201 -0.174 -7.399 1.00 97.44 216 VAL A O 1
ATOM 1667 N N . PHE A 1 217 ? -2.965 -1.094 -5.776 1.00 97.88 217 PHE A N 1
ATOM 1668 C CA . PHE A 1 217 ? -2.308 0.155 -5.408 1.00 97.88 217 PHE A CA 1
ATOM 1669 C C . PHE A 1 217 ? -0.870 0.183 -5.914 1.00 97.88 217 PHE A C 1
ATOM 1671 O O . PHE A 1 217 ? -0.237 -0.856 -6.118 1.00 97.88 217 PHE A O 1
ATOM 1678 N N . LEU A 1 218 ? -0.372 1.392 -6.135 1.00 97.50 218 LEU A N 1
ATOM 1679 C CA . LEU A 1 218 ? 0.895 1.668 -6.789 1.00 97.50 218 LEU A CA 1
ATOM 1680 C C . LEU A 1 218 ? 1.887 2.238 -5.781 1.00 97.50 218 LEU A C 1
ATOM 1682 O O . LEU A 1 218 ? 1.533 3.063 -4.938 1.00 97.50 218 LEU A O 1
ATOM 1686 N N . ILE A 1 219 ? 3.143 1.834 -5.908 1.00 97.38 219 ILE A N 1
ATOM 1687 C CA . ILE A 1 219 ? 4.277 2.426 -5.208 1.00 97.38 219 ILE A CA 1
ATOM 1688 C C . ILE A 1 219 ? 5.298 2.820 -6.261 1.00 97.38 219 ILE A C 1
ATOM 1690 O O . ILE A 1 219 ? 5.754 1.945 -6.995 1.00 97.38 219 ILE A O 1
ATOM 1694 N N . ASN A 1 220 ? 5.690 4.092 -6.287 1.00 96.75 220 ASN A N 1
ATOM 1695 C CA . ASN A 1 220 ? 6.718 4.604 -7.191 1.00 96.75 220 ASN A CA 1
ATOM 1696 C C . ASN A 1 220 ? 7.849 5.231 -6.393 1.00 96.75 220 ASN A C 1
ATOM 1698 O O . ASN A 1 220 ? 7.614 5.824 -5.339 1.00 96.75 220 ASN A O 1
ATOM 1702 N N . GLY A 1 221 ? 9.062 5.143 -6.920 1.00 96.00 221 GLY A N 1
ATOM 1703 C CA . GLY A 1 221 ? 10.221 5.825 -6.376 1.00 96.00 221 GLY A CA 1
ATOM 1704 C C . GLY A 1 221 ? 11.228 6.161 -7.458 1.00 96.00 221 GLY A C 1
ATOM 1705 O O . GLY A 1 221 ? 11.195 5.625 -8.565 1.00 96.00 221 GLY A O 1
ATOM 1706 N N . GLU A 1 222 ? 12.138 7.061 -7.116 1.00 96.00 222 GLU A N 1
ATOM 1707 C CA . GLU A 1 222 ? 13.200 7.497 -8.011 1.00 96.00 222 GLU A CA 1
ATOM 1708 C C . GLU A 1 222 ? 14.505 7.642 -7.232 1.00 96.00 222 GLU A C 1
ATOM 1710 O O . GLU A 1 222 ? 14.525 8.084 -6.081 1.00 96.00 222 GLU A O 1
ATOM 1715 N N . GLN A 1 223 ? 15.619 7.272 -7.859 1.00 95.69 223 GLN A N 1
ATOM 1716 C CA . GLN A 1 223 ? 16.944 7.462 -7.286 1.00 95.69 223 GLN A CA 1
ATOM 1717 C C . GLN A 1 223 ? 17.979 7.679 -8.389 1.00 95.69 223 GLN A C 1
ATOM 1719 O O . GLN A 1 223 ? 18.161 6.835 -9.261 1.00 95.69 223 GLN A O 1
ATOM 1724 N N . MET A 1 224 ? 18.704 8.803 -8.325 1.00 95.25 224 MET A N 1
ATOM 1725 C CA . MET A 1 224 ? 19.825 9.113 -9.232 1.00 95.25 224 MET A CA 1
ATOM 1726 C C . MET A 1 224 ? 19.462 9.000 -10.727 1.00 95.25 224 MET A C 1
ATOM 1728 O O . MET A 1 224 ? 20.254 8.516 -11.533 1.00 95.25 224 MET A O 1
ATOM 1732 N N . GLY A 1 225 ? 18.250 9.427 -11.091 1.00 95.94 225 GLY A N 1
ATOM 1733 C CA . GLY A 1 225 ? 17.748 9.381 -12.466 1.00 95.94 225 GLY A CA 1
ATOM 1734 C C . GLY A 1 225 ? 17.173 8.030 -12.905 1.00 95.94 225 GLY A C 1
ATOM 1735 O O . GLY A 1 225 ? 16.750 7.910 -14.053 1.00 95.94 225 GLY A O 1
ATOM 1736 N N . TYR A 1 226 ? 17.132 7.034 -12.018 1.00 97.25 226 TYR A N 1
ATOM 1737 C CA . TYR A 1 226 ? 16.416 5.782 -12.246 1.00 97.25 226 TYR A CA 1
ATOM 1738 C C . TYR A 1 226 ? 15.050 5.831 -11.574 1.00 97.25 226 TYR A C 1
ATOM 1740 O O . TYR A 1 226 ? 14.972 6.005 -10.355 1.00 97.25 226 TYR A O 1
ATOM 1748 N N . GLY A 1 227 ? 13.995 5.667 -12.365 1.00 97.06 227 GLY A N 1
ATOM 1749 C CA . GLY A 1 227 ? 12.633 5.502 -11.878 1.00 97.06 227 GLY A CA 1
ATOM 1750 C C . GLY A 1 227 ? 12.296 4.031 -11.691 1.00 97.06 227 GLY A C 1
ATOM 1751 O O . GLY A 1 227 ? 12.797 3.163 -12.408 1.00 97.06 227 GLY A O 1
ATOM 1752 N N . TRP A 1 228 ? 11.447 3.726 -10.719 1.00 97.50 228 TRP A N 1
ATOM 1753 C CA . TRP A 1 228 ? 10.869 2.400 -10.562 1.00 97.50 228 TRP A CA 1
ATOM 1754 C C . TRP A 1 228 ? 9.468 2.485 -9.972 1.00 97.50 228 TRP A C 1
ATOM 1756 O O . TRP A 1 228 ? 9.091 3.459 -9.318 1.00 97.50 228 TRP A O 1
ATOM 1766 N N . GLY A 1 229 ? 8.699 1.428 -10.182 1.00 97.50 229 GLY A N 1
ATOM 1767 C CA . GLY A 1 229 ? 7.439 1.255 -9.492 1.00 97.50 229 GLY A CA 1
ATOM 1768 C C . GLY A 1 229 ? 7.026 -0.199 -9.372 1.00 97.50 229 GLY A C 1
ATOM 1769 O O . GLY A 1 229 ? 7.580 -1.105 -10.001 1.00 97.50 229 GLY A O 1
ATOM 1770 N N . THR A 1 230 ? 6.069 -0.423 -8.488 1.00 98.25 230 THR A N 1
ATOM 1771 C CA . THR A 1 230 ? 5.474 -1.725 -8.200 1.00 98.25 230 THR A CA 1
ATOM 1772 C C . THR A 1 230 ? 3.984 -1.550 -7.969 1.00 98.25 230 THR A C 1
ATOM 1774 O O . THR A 1 230 ? 3.543 -0.513 -7.475 1.00 98.25 230 THR A O 1
ATOM 1777 N N . ALA A 1 231 ? 3.205 -2.564 -8.325 1.00 98.00 231 ALA A N 1
ATOM 1778 C CA . ALA A 1 231 ? 1.775 -2.599 -8.061 1.00 98.00 231 ALA A CA 1
ATOM 1779 C C . ALA A 1 231 ? 1.428 -3.845 -7.256 1.00 98.00 231 ALA A C 1
ATOM 1781 O O . ALA A 1 231 ? 1.923 -4.936 -7.560 1.00 98.00 231 ALA A O 1
ATOM 1782 N N . TYR A 1 232 ? 0.552 -3.685 -6.272 1.00 98.56 232 TYR A N 1
ATOM 1783 C CA . TYR A 1 232 ? 0.130 -4.752 -5.375 1.00 98.56 232 TYR A CA 1
ATOM 1784 C C . TYR A 1 232 ? -1.386 -4.872 -5.375 1.00 98.56 232 TYR A C 1
ATOM 1786 O O . TYR A 1 232 ? -2.083 -3.864 -5.277 1.00 98.56 232 TYR A O 1
ATOM 1794 N N . LYS A 1 233 ? -1.881 -6.108 -5.433 1.00 98.06 233 LYS A N 1
ATOM 1795 C CA . LYS A 1 233 ? -3.273 -6.446 -5.113 1.00 98.06 233 LYS A CA 1
ATOM 1796 C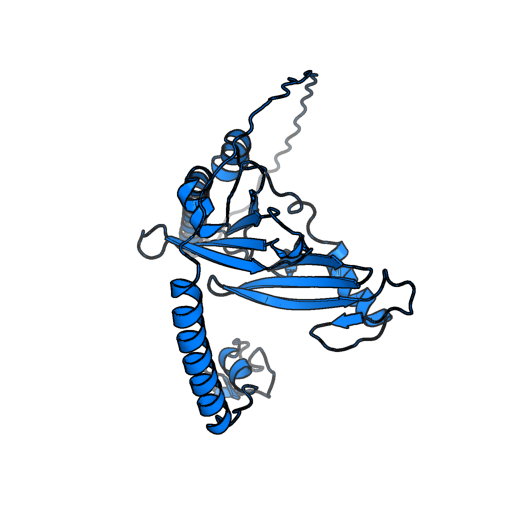 C . LYS A 1 233 ? -3.345 -7.070 -3.725 1.00 98.06 233 LYS A C 1
ATOM 1798 O O . LYS A 1 233 ? -2.346 -7.607 -3.242 1.00 98.06 233 LYS A O 1
ATOM 1803 N N . LEU A 1 234 ? -4.534 -7.078 -3.138 1.00 98.19 234 LEU A N 1
ATOM 1804 C CA . LEU A 1 234 ? -4.817 -7.868 -1.947 1.00 98.19 234 LEU A CA 1
ATOM 1805 C C . LEU A 1 234 ? -5.481 -9.196 -2.346 1.00 98.19 234 LEU A C 1
ATOM 1807 O O . LEU A 1 234 ? -6.513 -9.207 -3.013 1.00 98.19 234 LEU A O 1
ATOM 1811 N N . ASP A 1 235 ? -4.866 -10.313 -1.968 1.00 96.75 235 ASP A N 1
ATOM 1812 C CA . ASP A 1 235 ? -5.308 -11.674 -2.279 1.00 96.75 235 ASP A CA 1
ATOM 1813 C C . ASP A 1 235 ? -5.198 -12.533 -1.011 1.00 96.75 235 ASP A C 1
ATOM 1815 O O . ASP A 1 235 ? -4.099 -12.742 -0.502 1.00 96.75 235 ASP A O 1
ATOM 1819 N N . ASN A 1 236 ? -6.333 -12.995 -0.473 1.00 94.94 236 ASN A N 1
ATOM 1820 C CA . ASN A 1 236 ? -6.414 -13.733 0.799 1.00 94.94 236 ASN A CA 1
ATOM 1821 C C . ASN A 1 236 ? -5.680 -13.033 1.960 1.00 94.94 236 ASN A C 1
ATOM 1823 O O . ASN A 1 236 ? -4.792 -13.613 2.586 1.00 94.94 236 ASN A O 1
ATOM 1827 N N . ASP A 1 237 ? -6.015 -11.766 2.216 1.00 94.50 237 ASP A N 1
ATOM 1828 C CA . ASP A 1 237 ? -5.372 -10.913 3.227 1.00 94.50 237 ASP A CA 1
ATOM 1829 C C . ASP A 1 237 ? -3.852 -10.731 3.026 1.00 94.50 237 ASP A C 1
ATOM 1831 O O . ASP A 1 237 ? -3.159 -10.291 3.944 1.00 94.50 237 ASP A O 1
ATOM 1835 N N . GLN A 1 238 ? -3.301 -11.053 1.846 1.00 97.12 238 GLN A N 1
ATOM 1836 C CA . GLN A 1 238 ? -1.882 -10.900 1.505 1.00 97.12 238 GLN A CA 1
ATOM 1837 C C . GLN A 1 238 ? -1.677 -9.924 0.343 1.00 97.12 238 GLN A C 1
ATOM 1839 O O . GLN A 1 238 ? -2.368 -9.976 -0.672 1.00 97.12 238 GLN A O 1
ATOM 1844 N N . CYS A 1 239 ? -0.698 -9.033 0.476 1.00 98.25 239 CYS A N 1
ATOM 1845 C CA . CYS A 1 239 ? -0.286 -8.125 -0.583 1.00 98.25 239 CYS A CA 1
ATOM 1846 C C . CYS A 1 239 ? 0.584 -8.883 -1.584 1.00 98.25 239 CYS A C 1
ATOM 1848 O O . CYS A 1 239 ? 1.708 -9.281 -1.278 1.00 98.25 239 CYS A O 1
ATOM 1850 N N . VAL A 1 240 ? 0.078 -9.056 -2.801 1.00 98.12 240 VAL A N 1
ATOM 1851 C CA . VAL A 1 240 ? 0.772 -9.761 -3.879 1.00 98.12 240 VAL A CA 1
ATOM 1852 C C . VAL A 1 240 ? 1.208 -8.753 -4.930 1.00 98.12 240 VAL A C 1
ATOM 1854 O O . VAL A 1 240 ? 0.373 -8.061 -5.513 1.00 98.12 240 VAL A O 1
ATOM 1857 N N . GLN A 1 241 ? 2.514 -8.680 -5.189 1.00 98.31 241 GLN A N 1
ATOM 1858 C CA . GLN A 1 241 ? 3.054 -7.865 -6.275 1.00 98.31 241 GLN A CA 1
ATOM 1859 C C . GLN A 1 241 ? 2.604 -8.450 -7.620 1.00 98.31 241 GLN A C 1
ATOM 1861 O O . GLN A 1 241 ? 2.906 -9.603 -7.924 1.00 98.31 241 GLN A O 1
ATOM 1866 N N . VAL A 1 242 ? 1.911 -7.653 -8.431 1.00 97.94 242 VAL A N 1
ATOM 1867 C CA . VAL A 1 242 ? 1.420 -8.062 -9.761 1.00 97.94 242 VAL A CA 1
ATOM 1868 C C . VAL A 1 242 ? 2.156 -7.379 -10.904 1.00 97.94 242 VAL A C 1
ATOM 1870 O O . VAL A 1 242 ? 2.262 -7.948 -11.987 1.00 97.94 242 VAL A O 1
ATOM 1873 N N . TYR A 1 243 ? 2.725 -6.199 -10.650 1.00 98.00 243 TYR A N 1
ATOM 1874 C CA . TYR A 1 243 ? 3.592 -5.514 -11.599 1.00 98.00 243 TYR A CA 1
ATOM 1875 C C . TYR A 1 243 ? 4.837 -4.974 -10.915 1.00 98.00 243 TYR A C 1
ATOM 1877 O O . TYR A 1 243 ? 4.810 -4.574 -9.749 1.00 98.00 243 TYR A O 1
ATOM 1885 N N . LYS A 1 244 ? 5.910 -4.903 -11.694 1.00 97.88 244 LYS A N 1
ATOM 1886 C CA . LYS A 1 244 ? 7.139 -4.188 -11.379 1.00 97.88 244 LYS A CA 1
ATOM 1887 C C . LYS A 1 244 ? 7.647 -3.519 -12.642 1.00 97.88 244 LYS A C 1
ATOM 1889 O O . LYS A 1 244 ? 7.629 -4.135 -13.705 1.00 97.88 244 LYS A O 1
ATOM 1894 N N . TRP A 1 245 ? 8.127 -2.293 -12.536 1.00 98.25 245 TRP A N 1
ATOM 1895 C CA . TRP A 1 245 ? 8.747 -1.598 -13.653 1.00 98.25 245 TRP A CA 1
ATOM 1896 C C . TRP A 1 245 ? 9.906 -0.728 -13.202 1.00 98.25 245 TRP A C 1
ATOM 1898 O O . TRP A 1 245 ? 10.013 -0.373 -12.028 1.00 98.25 245 TRP A O 1
ATOM 1908 N N . ALA A 1 246 ? 10.800 -0.434 -14.138 1.00 98.19 246 ALA A N 1
ATOM 1909 C CA . ALA A 1 246 ? 11.916 0.469 -13.922 1.00 98.19 246 ALA A CA 1
ATOM 1910 C C . ALA A 1 246 ? 12.355 1.117 -15.231 1.00 98.19 246 ALA A C 1
ATOM 1912 O O . ALA A 1 246 ? 12.234 0.509 -16.295 1.00 98.19 246 ALA A O 1
ATOM 1913 N N . ASP A 1 247 ? 12.923 2.311 -15.125 1.00 97.94 247 ASP A N 1
ATOM 1914 C CA . ASP A 1 247 ? 13.562 3.009 -16.227 1.00 97.94 247 ASP A CA 1
ATOM 1915 C C . ASP A 1 247 ? 14.774 3.832 -15.782 1.00 97.94 247 ASP A C 1
ATOM 1917 O O . ASP A 1 247 ? 15.080 3.970 -14.598 1.00 97.94 247 ASP A O 1
ATOM 1921 N N . ASN A 1 248 ? 15.490 4.361 -16.768 1.00 97.94 248 ASN A N 1
ATOM 1922 C CA . ASN A 1 248 ? 16.626 5.263 -16.615 1.00 97.94 248 ASN A CA 1
ATOM 1923 C C . ASN A 1 248 ? 16.318 6.673 -17.169 1.00 97.94 248 ASN A C 1
ATOM 1925 O O . ASN A 1 248 ? 17.246 7.374 -17.590 1.00 97.94 248 ASN A O 1
ATOM 1929 N N . ALA A 1 249 ? 15.044 7.091 -17.216 1.00 95.25 249 ALA A N 1
ATOM 1930 C CA . ALA A 1 249 ? 14.608 8.300 -17.923 1.00 95.25 249 ALA A CA 1
ATOM 1931 C C . ALA A 1 249 ? 15.297 9.578 -17.417 1.00 95.25 249 ALA A C 1
ATOM 1933 O O . ALA A 1 249 ? 15.558 10.496 -18.194 1.00 95.25 249 ALA A O 1
ATOM 1934 N N . GLY A 1 250 ? 15.648 9.627 -16.130 1.00 95.06 250 GLY A N 1
ATOM 1935 C CA . GLY A 1 250 ? 16.338 10.760 -15.513 1.00 95.06 250 GLY A CA 1
ATOM 1936 C C . GLY A 1 250 ? 17.861 10.764 -15.693 1.00 95.06 250 GLY A C 1
ATOM 1937 O O . GLY A 1 250 ? 18.521 11.673 -15.197 1.00 95.06 250 GLY A O 1
ATOM 1938 N N . THR A 1 251 ? 18.451 9.775 -16.374 1.00 96.25 251 THR A N 1
ATOM 1939 C CA . THR A 1 251 ? 19.916 9.679 -16.554 1.00 96.25 251 THR A CA 1
ATOM 1940 C C . THR A 1 251 ? 20.457 10.471 -17.749 1.00 96.25 251 THR A C 1
ATOM 1942 O O . THR A 1 251 ? 21.673 10.599 -17.893 1.00 96.25 251 THR A O 1
ATOM 1945 N N . GLY A 1 252 ? 19.582 10.966 -18.633 1.00 94.56 252 GLY A N 1
ATOM 1946 C CA . GLY A 1 252 ? 19.963 11.623 -19.892 1.00 94.56 252 GLY A CA 1
ATOM 1947 C C . GLY A 1 252 ? 20.449 10.670 -20.996 1.00 94.56 252 GLY A C 1
ATOM 1948 O O . GLY A 1 252 ? 20.862 11.132 -22.058 1.00 94.56 252 GLY A O 1
ATOM 1949 N N . LYS A 1 253 ? 20.415 9.353 -20.760 1.00 95.88 253 LYS A N 1
ATOM 1950 C CA . LYS A 1 253 ? 20.688 8.317 -21.767 1.00 95.88 253 LYS A CA 1
ATOM 1951 C C . LYS A 1 253 ? 19.425 7.974 -22.561 1.00 95.88 253 LYS A C 1
ATOM 1953 O O . LYS A 1 253 ? 18.334 8.453 -22.257 1.00 95.88 253 LYS A O 1
ATOM 1958 N N . GLU A 1 254 ? 19.577 7.123 -23.575 1.00 96.06 254 GLU A N 1
ATOM 1959 C CA . GLU A 1 254 ? 18.430 6.495 -24.232 1.00 96.06 254 GLU A CA 1
ATOM 1960 C C . GLU A 1 254 ? 17.598 5.702 -23.210 1.00 96.06 254 GLU A C 1
ATOM 1962 O O . GLU A 1 254 ? 18.146 5.068 -22.304 1.00 96.06 254 GLU A O 1
ATOM 1967 N N . LEU A 1 255 ? 16.270 5.790 -23.340 1.00 96.19 255 LEU A N 1
ATOM 1968 C CA . LEU A 1 255 ? 15.333 5.206 -22.386 1.00 96.19 255 LEU A CA 1
ATOM 1969 C C . LEU A 1 255 ? 15.364 3.676 -22.463 1.00 96.19 255 LEU A C 1
ATOM 1971 O O . LEU A 1 255 ? 14.902 3.085 -23.438 1.00 96.19 255 LEU A O 1
ATOM 1975 N N . GLU A 1 256 ? 15.824 3.051 -21.389 1.00 97.31 256 GLU A N 1
ATOM 1976 C CA . GLU A 1 256 ? 15.798 1.614 -21.157 1.00 97.31 256 GLU A CA 1
ATOM 1977 C C . GLU A 1 256 ? 14.680 1.298 -20.161 1.00 97.31 256 GLU A C 1
ATOM 1979 O O . GLU A 1 256 ? 14.797 1.596 -18.974 1.00 97.31 256 GLU A O 1
ATOM 1984 N N . GLY A 1 257 ? 13.589 0.706 -20.649 1.00 97.75 257 GLY A N 1
ATOM 1985 C CA . GLY A 1 257 ? 12.454 0.299 -19.825 1.00 97.75 257 GLY A CA 1
ATOM 1986 C C . GLY A 1 257 ? 12.510 -1.181 -19.457 1.00 97.75 257 GLY A C 1
ATOM 1987 O O . GLY A 1 257 ? 12.881 -2.027 -20.275 1.00 97.75 257 GLY A O 1
ATOM 1988 N N . LYS A 1 258 ? 12.091 -1.509 -18.234 1.00 98.50 258 LYS A N 1
ATOM 1989 C CA . LYS A 1 258 ? 11.855 -2.884 -17.784 1.00 98.50 258 LYS A CA 1
ATOM 1990 C C . LYS A 1 258 ? 10.442 -3.046 -17.254 1.00 98.50 258 LYS A C 1
ATOM 1992 O O . LYS A 1 258 ? 9.981 -2.209 -16.484 1.00 98.50 258 LYS A O 1
ATOM 1997 N N . ILE A 1 259 ? 9.798 -4.155 -17.606 1.00 98.25 259 ILE A N 1
ATOM 1998 C CA . ILE A 1 259 ? 8.505 -4.590 -17.067 1.00 98.25 259 ILE A CA 1
ATOM 1999 C C . ILE A 1 259 ? 8.680 -6.023 -16.566 1.00 98.25 259 ILE A C 1
ATOM 2001 O O . ILE A 1 259 ? 9.124 -6.891 -17.310 1.00 98.25 259 ILE A O 1
ATOM 2005 N N . ASN A 1 260 ? 8.364 -6.272 -15.295 1.00 97.69 260 ASN A N 1
ATOM 2006 C CA . ASN A 1 260 ? 8.528 -7.566 -14.627 1.00 97.69 260 ASN A CA 1
ATOM 2007 C C . ASN A 1 260 ? 9.919 -8.182 -14.867 1.00 97.69 260 ASN A C 1
ATOM 2009 O O . ASN A 1 260 ? 10.053 -9.349 -15.222 1.00 97.69 260 ASN A O 1
ATOM 2013 N N . ASP A 1 261 ? 10.954 -7.353 -14.697 1.00 97.00 261 ASP A N 1
ATOM 2014 C CA . ASP A 1 261 ? 12.376 -7.666 -14.908 1.00 97.00 261 ASP A CA 1
ATOM 2015 C C . ASP A 1 261 ? 12.802 -7.954 -16.366 1.00 97.00 261 ASP A C 1
ATOM 2017 O O . ASP A 1 261 ? 14.002 -8.060 -16.632 1.00 97.00 261 ASP A O 1
ATOM 2021 N N . ALA A 1 262 ? 11.870 -7.989 -17.325 1.00 98.06 262 ALA A N 1
ATOM 2022 C CA . ALA A 1 262 ? 12.167 -8.092 -18.751 1.00 98.06 262 ALA A CA 1
ATOM 2023 C C . ALA A 1 262 ? 12.425 -6.708 -19.362 1.00 98.06 262 ALA A C 1
ATOM 2025 O O . ALA A 1 262 ? 11.653 -5.774 -19.144 1.00 98.06 262 ALA A O 1
ATOM 2026 N N . SER A 1 263 ? 13.503 -6.573 -20.139 1.00 98.12 263 SER A N 1
ATOM 2027 C CA . SER A 1 263 ? 13.738 -5.374 -20.950 1.00 98.12 263 SER A CA 1
ATOM 2028 C C . SER A 1 263 ? 12.719 -5.302 -22.081 1.00 98.12 263 SER A C 1
ATOM 2030 O O . SER A 1 263 ? 12.507 -6.290 -22.784 1.00 98.12 263 SER A O 1
ATOM 2032 N N . VAL A 1 264 ? 12.127 -4.129 -22.269 1.00 98.06 264 VAL A N 1
ATOM 2033 C CA . VAL A 1 264 ? 11.090 -3.878 -23.275 1.00 98.06 264 VAL A CA 1
ATOM 2034 C C . VAL A 1 264 ? 11.469 -2.697 -24.159 1.00 98.06 264 VAL A C 1
ATOM 2036 O O . VAL A 1 264 ? 12.364 -1.914 -23.831 1.00 98.06 264 VAL A O 1
ATOM 2039 N N . SER A 1 265 ? 10.789 -2.555 -25.296 1.00 97.25 265 SER A N 1
ATOM 2040 C CA . SER A 1 265 ? 10.992 -1.386 -26.155 1.00 97.25 265 SER A CA 1
ATOM 2041 C C . SER A 1 265 ? 10.521 -0.095 -25.473 1.00 97.25 265 SER A C 1
ATOM 2043 O O . SER A 1 265 ? 9.647 -0.107 -24.604 1.00 97.25 265 SER A O 1
ATOM 2045 N N . GLN A 1 266 ? 11.044 1.052 -25.916 1.00 97.12 266 GLN A N 1
ATOM 2046 C CA . GLN A 1 266 ? 10.621 2.355 -25.398 1.00 97.12 266 GLN A CA 1
ATOM 2047 C C . GLN A 1 266 ? 9.108 2.593 -25.558 1.00 97.12 266 GLN A C 1
ATOM 2049 O O . GLN A 1 266 ? 8.466 3.164 -24.676 1.00 97.12 266 GLN A O 1
ATOM 2054 N N . ALA A 1 267 ? 8.545 2.180 -26.697 1.00 97.25 267 ALA A N 1
ATOM 2055 C CA . ALA A 1 267 ? 7.125 2.334 -26.994 1.00 97.25 267 ALA A CA 1
ATOM 2056 C C . ALA A 1 267 ? 6.263 1.460 -26.072 1.00 97.25 267 ALA A C 1
ATOM 2058 O O . ALA A 1 267 ? 5.297 1.951 -25.494 1.00 97.25 267 ALA A O 1
ATOM 2059 N N . GLU A 1 268 ? 6.660 0.201 -25.878 1.00 97.88 268 GLU A N 1
ATOM 2060 C CA . GLU A 1 268 ? 5.993 -0.735 -24.970 1.00 97.88 268 GLU A CA 1
ATOM 2061 C C . GLU A 1 268 ? 6.024 -0.242 -23.519 1.00 97.88 268 GLU A C 1
ATOM 2063 O O . GLU A 1 268 ? 4.995 -0.239 -22.848 1.00 97.88 268 GLU A O 1
ATOM 2068 N N . TYR A 1 269 ? 7.170 0.270 -23.056 1.00 97.81 269 TYR A N 1
ATOM 2069 C CA . TYR A 1 269 ? 7.291 0.844 -21.716 1.00 97.81 269 TYR A CA 1
ATOM 2070 C C . TYR A 1 269 ? 6.365 2.049 -21.499 1.00 97.81 269 TYR A C 1
ATOM 2072 O O . TYR A 1 269 ? 5.691 2.156 -20.472 1.00 97.81 269 TYR A O 1
ATOM 2080 N N . LYS A 1 270 ? 6.310 2.968 -22.471 1.00 96.06 270 LYS A N 1
ATOM 2081 C CA . LYS A 1 270 ? 5.439 4.151 -22.406 1.00 96.06 270 LYS A CA 1
ATOM 2082 C C . LYS A 1 270 ? 3.963 3.768 -22.403 1.00 96.06 270 LYS A C 1
ATOM 2084 O O . LYS A 1 270 ? 3.206 4.318 -21.611 1.00 96.06 270 LYS A O 1
ATOM 2089 N N . GLU A 1 271 ? 3.562 2.824 -23.251 1.00 96.69 271 GLU A N 1
ATOM 2090 C CA . GLU A 1 271 ? 2.172 2.364 -23.290 1.00 96.69 271 GLU A CA 1
ATOM 2091 C C . GLU A 1 271 ? 1.785 1.666 -21.981 1.00 96.69 271 GLU A C 1
ATOM 2093 O O . GLU A 1 271 ? 0.739 1.961 -21.408 1.00 96.69 271 GLU A O 1
ATOM 2098 N N . PHE A 1 272 ? 2.669 0.823 -21.441 1.00 96.19 272 PHE A N 1
ATOM 2099 C CA . PHE A 1 272 ? 2.457 0.179 -20.149 1.00 96.19 272 PHE A CA 1
ATOM 2100 C C . PHE A 1 272 ? 2.310 1.192 -19.009 1.00 96.19 272 PHE A C 1
ATOM 2102 O O . PHE A 1 272 ? 1.379 1.093 -18.214 1.00 96.19 272 PHE A O 1
ATOM 2109 N N . THR A 1 273 ? 3.200 2.184 -18.923 1.00 95.44 273 THR A N 1
ATOM 2110 C CA . THR A 1 273 ? 3.193 3.160 -17.820 1.00 95.44 273 THR A CA 1
ATOM 2111 C C . THR A 1 273 ? 2.063 4.185 -17.913 1.00 95.44 273 THR A C 1
ATOM 2113 O O . THR A 1 273 ? 1.654 4.740 -16.892 1.00 95.44 273 THR A O 1
ATOM 2116 N N . LYS A 1 274 ? 1.484 4.390 -19.102 1.00 95.00 274 LYS A N 1
ATOM 2117 C CA . LYS A 1 274 ? 0.331 5.275 -19.322 1.00 95.00 274 LYS A CA 1
ATOM 2118 C C . LYS A 1 274 ? -0.866 4.919 -18.441 1.00 95.00 274 LYS A C 1
ATOM 2120 O O . LYS A 1 274 ? -1.556 5.818 -17.964 1.00 95.00 274 LYS A O 1
ATOM 2125 N N . LYS A 1 275 ? -1.091 3.631 -18.158 1.00 91.12 275 LYS A N 1
ATOM 2126 C CA . LYS A 1 275 ? -2.208 3.202 -17.301 1.00 91.12 275 LYS A CA 1
ATOM 2127 C C . LYS A 1 275 ? -2.073 3.678 -15.850 1.00 91.12 275 LYS A C 1
ATOM 2129 O O . LYS A 1 275 ? -3.078 3.895 -15.187 1.00 91.12 275 LYS A O 1
ATOM 2134 N N . PHE A 1 276 ? -0.849 3.922 -15.379 1.00 91.19 276 PHE A N 1
ATOM 2135 C CA . PHE A 1 276 ? -0.591 4.417 -14.023 1.00 91.19 276 PHE A CA 1
ATOM 2136 C C . PHE A 1 276 ? -0.722 5.936 -13.895 1.00 91.19 276 PHE A C 1
ATOM 2138 O O . PHE A 1 276 ? -0.902 6.442 -12.791 1.00 91.19 276 PHE A O 1
ATOM 2145 N N . GLN A 1 277 ? -0.671 6.675 -15.007 1.00 87.44 277 GLN A N 1
ATOM 2146 C CA . GLN A 1 277 ? -0.861 8.132 -15.004 1.00 87.44 277 GLN A CA 1
ATOM 2147 C C . GLN A 1 277 ? -2.304 8.520 -14.647 1.00 87.44 277 GLN A C 1
ATOM 2149 O O . GLN A 1 277 ? -2.540 9.599 -14.110 1.00 87.44 277 GLN A O 1
ATOM 2154 N N . ASN A 1 278 ? -3.250 7.611 -14.895 1.00 84.38 278 ASN A N 1
ATOM 2155 C CA . ASN A 1 278 ? -4.674 7.786 -14.621 1.00 84.38 278 ASN A CA 1
ATOM 2156 C C . ASN A 1 278 ? -5.106 7.159 -13.286 1.00 84.38 278 ASN A C 1
ATOM 2158 O O . ASN A 1 278 ? -6.279 6.828 -13.128 1.00 84.38 278 ASN A O 1
ATOM 2162 N N . ALA A 1 279 ? -4.181 6.962 -12.339 1.00 86.81 279 ALA A N 1
ATOM 2163 C CA . ALA A 1 279 ? -4.544 6.477 -11.012 1.00 86.81 279 ALA A CA 1
ATOM 2164 C C . ALA A 1 279 ? -5.601 7.383 -10.363 1.00 86.81 279 ALA A C 1
ATOM 2166 O O . ALA A 1 279 ? -5.530 8.614 -10.482 1.00 86.81 279 ALA A O 1
ATOM 2167 N N . ASP A 1 280 ? -6.572 6.756 -9.692 1.00 82.81 280 ASP A N 1
ATOM 2168 C CA . ASP A 1 280 ? -7.759 7.419 -9.162 1.00 82.81 280 ASP A CA 1
ATOM 2169 C C . ASP A 1 280 ? -7.351 8.605 -8.281 1.00 82.81 280 ASP A C 1
ATOM 2171 O O . ASP A 1 280 ? -6.652 8.465 -7.271 1.00 82.81 280 ASP A O 1
ATOM 2175 N N . SER A 1 281 ? -7.773 9.803 -8.690 1.00 79.44 281 SER A N 1
ATOM 2176 C CA . SER A 1 281 ? -7.455 11.043 -7.993 1.00 79.44 281 SER A CA 1
ATOM 2177 C C . SER A 1 281 ? -8.008 11.102 -6.577 1.00 79.44 281 SER A C 1
ATOM 2179 O O . SER A 1 281 ? -7.471 11.855 -5.769 1.00 79.44 281 SER A O 1
ATOM 2181 N N . ASN A 1 282 ? -9.036 10.309 -6.268 1.00 81.38 282 ASN A N 1
ATOM 2182 C CA . ASN A 1 282 ? -9.652 10.266 -4.947 1.00 81.38 282 ASN A CA 1
ATOM 2183 C C . ASN A 1 282 ? -8.744 9.620 -3.891 1.00 81.38 282 ASN A C 1
ATOM 2185 O O . ASN A 1 282 ? -8.916 9.873 -2.701 1.00 81.38 282 ASN A O 1
ATOM 2189 N N . TYR A 1 283 ? -7.755 8.826 -4.310 1.00 82.50 283 TYR A N 1
ATOM 2190 C CA . TYR A 1 283 ? -6.854 8.100 -3.418 1.00 82.50 283 TYR A CA 1
ATOM 2191 C C . TYR A 1 283 ? -5.417 8.550 -3.634 1.00 82.50 283 TYR A C 1
ATOM 2193 O O . TYR A 1 283 ? -4.584 7.752 -4.047 1.00 82.50 283 TYR A O 1
ATOM 2201 N N . LYS A 1 284 ? -5.118 9.832 -3.405 1.00 76.75 284 LYS A N 1
ATOM 2202 C CA . LYS A 1 284 ? -3.756 10.375 -3.581 1.00 76.75 284 LYS A CA 1
ATOM 2203 C C . LYS A 1 284 ? -3.074 10.798 -2.291 1.00 76.75 284 LYS A C 1
ATOM 2205 O O . LYS A 1 284 ? -1.850 10.881 -2.257 1.00 76.75 284 LYS A O 1
ATOM 2210 N N . GLU A 1 285 ? -3.836 11.045 -1.233 1.00 89.12 285 GLU A N 1
ATOM 2211 C CA . GLU A 1 285 ? -3.306 11.720 -0.055 1.00 89.12 285 GLU A CA 1
ATOM 2212 C C . GLU A 1 285 ? -3.431 10.858 1.193 1.00 89.12 285 GLU A C 1
ATOM 2214 O O . GLU A 1 285 ? -4.488 10.317 1.508 1.00 89.12 285 GLU A O 1
ATOM 2219 N N . PHE A 1 286 ? -2.318 10.754 1.913 1.00 96.00 286 PHE A N 1
ATOM 2220 C CA . PHE A 1 286 ? -2.304 10.227 3.265 1.00 96.00 286 PHE A CA 1
ATOM 2221 C C . PHE A 1 286 ? -2.570 11.364 4.251 1.00 96.00 286 PHE A C 1
ATOM 2223 O O . PHE A 1 286 ? -2.012 12.456 4.130 1.00 96.00 286 PHE A O 1
ATOM 2230 N N . TYR A 1 287 ? -3.352 11.072 5.279 1.00 96.12 287 TYR A N 1
ATOM 2231 C CA . TYR A 1 287 ? -3.730 12.010 6.323 1.00 96.12 287 TYR A CA 1
ATOM 2232 C C . TYR A 1 287 ? -2.818 11.884 7.540 1.00 96.12 287 TYR A C 1
ATOM 2234 O O . TYR A 1 287 ? -2.422 10.784 7.934 1.00 96.12 287 TYR A O 1
ATOM 2242 N N . ASP A 1 288 ? -2.507 13.013 8.172 1.00 96.44 288 ASP A N 1
ATOM 2243 C CA . ASP A 1 288 ? -1.784 13.005 9.441 1.00 96.44 288 ASP A CA 1
ATOM 2244 C C . ASP A 1 288 ? -2.610 12.313 10.530 1.00 96.44 288 ASP A C 1
ATOM 2246 O O . ASP A 1 288 ? -3.834 12.475 10.603 1.00 96.44 288 ASP A O 1
ATOM 2250 N N . ILE A 1 289 ? -1.934 11.569 11.406 1.00 95.81 289 ILE A N 1
ATOM 2251 C CA . ILE A 1 289 ? -2.570 10.913 12.551 1.00 95.81 289 ILE A CA 1
ATOM 2252 C C . ILE A 1 289 ? -2.877 11.969 13.618 1.00 95.81 289 ILE A C 1
ATOM 2254 O O . ILE A 1 289 ? -2.023 12.340 14.423 1.00 95.81 289 ILE A O 1
ATOM 2258 N N . ASN A 1 290 ? -4.112 12.463 13.613 1.00 95.75 290 ASN A N 1
ATOM 2259 C CA . ASN A 1 290 ? -4.657 13.363 14.623 1.00 95.75 290 ASN A CA 1
ATOM 2260 C C . ASN A 1 290 ? -6.157 13.087 14.834 1.00 95.75 290 ASN A C 1
ATOM 2262 O O . ASN A 1 290 ? -6.801 12.399 14.039 1.00 95.75 290 ASN A O 1
ATOM 2266 N N . THR A 1 291 ? -6.720 13.613 15.923 1.00 96.50 291 THR A N 1
ATOM 2267 C CA . THR A 1 291 ? -8.123 13.376 16.298 1.00 96.50 291 THR A CA 1
ATOM 2268 C C . THR A 1 291 ? -9.113 13.823 15.221 1.00 96.50 291 THR A C 1
ATOM 2270 O O . THR A 1 291 ? -10.114 13.144 15.001 1.00 96.50 291 THR A O 1
ATOM 2273 N N . GLU A 1 292 ? -8.839 14.937 14.539 1.00 97.00 292 GLU A N 1
ATOM 2274 C CA . GLU A 1 292 ? -9.708 15.486 13.494 1.00 97.00 292 GLU A CA 1
ATOM 2275 C C . GLU A 1 292 ? -9.818 14.532 12.300 1.00 97.00 292 GLU A C 1
ATOM 2277 O O . GLU A 1 292 ? -10.920 14.109 11.951 1.00 97.00 292 GLU A O 1
ATOM 2282 N N . ASN A 1 293 ? -8.684 14.114 11.733 1.00 96.75 293 ASN A N 1
ATOM 2283 C CA . ASN A 1 293 ? -8.639 13.188 10.605 1.00 96.75 293 ASN A CA 1
ATOM 2284 C C . ASN A 1 293 ? -9.212 11.814 10.975 1.00 96.75 293 ASN A C 1
ATOM 2286 O O . ASN A 1 293 ? -9.966 11.234 10.193 1.00 96.75 293 ASN A O 1
ATOM 2290 N N . ILE A 1 294 ? -8.915 11.302 12.176 1.00 97.50 294 ILE A N 1
ATOM 2291 C CA . ILE A 1 294 ? -9.488 10.032 12.650 1.00 97.50 294 ILE A CA 1
ATOM 2292 C C . ILE A 1 294 ? -11.015 10.129 12.710 1.00 97.50 294 ILE A C 1
ATOM 2294 O O . ILE A 1 294 ? -11.705 9.250 12.199 1.00 97.50 294 ILE A O 1
ATOM 2298 N N . ASN A 1 295 ? -11.568 11.197 13.287 1.00 96.81 295 ASN A N 1
ATOM 2299 C CA . ASN A 1 295 ? -13.018 11.366 13.337 1.00 96.81 295 ASN A CA 1
ATOM 2300 C C . ASN A 1 295 ? -13.611 11.502 11.925 1.00 96.81 295 ASN A C 1
ATOM 2302 O O . ASN A 1 295 ? -14.571 10.805 11.601 1.00 96.81 295 ASN A O 1
ATOM 2306 N N . LYS A 1 296 ? -13.002 12.337 11.071 1.00 96.31 296 LYS A N 1
ATOM 2307 C CA . LYS A 1 296 ? -13.486 12.627 9.716 1.00 96.31 296 LYS A CA 1
ATOM 2308 C C . LYS A 1 296 ? -13.582 11.383 8.832 1.00 96.31 296 LYS A C 1
ATOM 2310 O O . LYS A 1 296 ? -14.578 11.236 8.130 1.00 96.31 296 LYS A O 1
ATOM 2315 N N . TYR A 1 297 ? -12.566 10.520 8.850 1.00 95.81 297 TYR A N 1
ATOM 2316 C CA . TYR A 1 297 ? -12.453 9.412 7.892 1.00 95.81 297 TYR A CA 1
ATOM 2317 C C . TYR A 1 297 ? -12.849 8.040 8.458 1.00 95.81 297 TYR A C 1
ATOM 2319 O O . TYR A 1 297 ? -13.165 7.133 7.683 1.00 95.81 297 TYR A O 1
ATOM 2327 N N . LEU A 1 298 ? -12.856 7.868 9.787 1.00 96.38 298 LEU A N 1
ATOM 2328 C CA . LEU A 1 298 ? -13.113 6.569 10.425 1.00 96.38 298 LEU A CA 1
ATOM 2329 C C . LEU A 1 298 ? -14.373 6.514 11.295 1.00 96.38 298 LEU A C 1
ATOM 2331 O O . LEU A 1 298 ? -14.816 5.414 11.611 1.00 96.38 298 LEU A O 1
ATOM 2335 N N . ARG A 1 299 ? -14.955 7.649 11.704 1.00 92.75 299 ARG A N 1
ATOM 2336 C CA . ARG A 1 299 ? -16.109 7.660 12.628 1.00 92.75 299 ARG A CA 1
ATOM 2337 C C . ARG A 1 299 ? -17.378 8.304 12.069 1.00 92.75 299 ARG A C 1
ATOM 2339 O O . ARG A 1 299 ? -18.426 8.157 12.694 1.00 92.75 299 ARG A O 1
ATOM 2346 N N . ASN A 1 300 ? -17.282 8.970 10.920 1.00 82.12 300 ASN A N 1
ATOM 2347 C CA . ASN A 1 300 ? -18.422 9.454 10.138 1.00 82.12 300 ASN A CA 1
ATOM 2348 C C . ASN A 1 300 ? -18.867 8.395 9.123 1.00 82.12 300 ASN A C 1
ATOM 2350 O O . ASN A 1 300 ? -20.095 8.261 8.942 1.00 82.12 300 ASN A O 1
#